Protein AF-A0A9W7A9P9-F1 (afdb_monomer)

Foldseek 3Di:
DDDPDPDPDDDDLVRCVVVVHQPQVVLLVVLVVCLVVLNLVVLLVSCVVCVVRYALSSQLSSLLSLLVSCVVVVCLVVDPSNVVSVVVVLVCCVVPACPSHDLSSLLSNLLSCLSNLPDHPSNQVSCLVCLVVNLVVPQLSSLVSNVSSCVSNVPPPRNNVVSCPPPVSVVRSVVRPDDDD

Organism: NCBI:txid2557542

Radius of gyration: 18.92 Å; Cα contacts (8 Å, |Δi|>4): 191; chains: 1; bounding box: 53×56×38 Å

Sequence (181 aa):
MTSCRNKYVILTSSELISEGFKDWVGQNQRIIEYEKSGDWPGLLRYALDTHPDFNDVNWATVFSKLGRMSRTARSIKSDESFVALRKVFEKRLEEEGMSWMGMQAIGNILHAHGVMRLKSPAVYLALDSDAPRIVLSGLPRHISNCIYALARLGHSGSTFAAAVETKDVAGFVAGEGQPQD

Structure (mmCIF, N/CA/C/O backbone):
data_AF-A0A9W7A9P9-F1
#
_entry.id   AF-A0A9W7A9P9-F1
#
loop_
_atom_site.group_PDB
_atom_site.id
_atom_site.type_symbol
_atom_site.label_atom_id
_atom_site.label_alt_id
_atom_site.label_comp_id
_atom_site.label_asym_id
_atom_site.label_entity_id
_atom_site.label_seq_id
_atom_site.pdbx_PDB_ins_code
_atom_site.Cartn_x
_atom_site.Cartn_y
_atom_site.Cartn_z
_atom_site.occupancy
_atom_site.B_iso_or_equiv
_atom_site.auth_seq_id
_atom_site.auth_comp_id
_atom_site.auth_asym_id
_atom_site.auth_atom_id
_atom_site.pdbx_PDB_model_num
ATOM 1 N N . MET A 1 1 ? 33.143 42.158 14.835 1.00 37.97 1 MET A N 1
ATOM 2 C CA . MET A 1 1 ? 31.847 41.881 14.178 1.00 37.97 1 MET A CA 1
ATOM 3 C C . MET A 1 1 ? 32.088 40.876 13.061 1.00 37.97 1 MET A C 1
ATOM 5 O O . MET A 1 1 ? 32.454 41.267 11.961 1.00 37.97 1 MET A O 1
ATOM 9 N N . THR A 1 2 ? 31.987 39.581 13.363 1.00 38.72 2 THR A N 1
ATOM 10 C CA . THR A 1 2 ? 32.232 38.500 12.396 1.00 38.72 2 THR A CA 1
ATOM 11 C C . THR A 1 2 ? 30.903 38.132 11.743 1.00 38.72 2 THR A C 1
ATOM 13 O O . THR A 1 2 ? 29.977 37.694 12.419 1.00 38.72 2 THR A O 1
ATOM 16 N N . SER A 1 3 ? 30.781 38.386 10.441 1.00 39.41 3 SER A N 1
ATOM 17 C CA . SER A 1 3 ? 29.586 38.080 9.651 1.00 39.41 3 SER A CA 1
ATOM 18 C C . SER A 1 3 ? 29.538 36.579 9.349 1.00 39.41 3 SER A C 1
ATOM 20 O O . SER A 1 3 ? 30.230 36.098 8.454 1.00 39.41 3 SER A O 1
ATOM 22 N N . CYS A 1 4 ? 28.718 35.830 10.091 1.00 40.44 4 CYS A N 1
ATOM 23 C CA . CYS A 1 4 ? 28.304 34.483 9.701 1.00 40.44 4 CYS A CA 1
ATOM 24 C C . CYS A 1 4 ? 27.339 34.587 8.512 1.00 40.44 4 CYS A C 1
ATOM 26 O O . CYS A 1 4 ? 26.138 34.783 8.689 1.00 40.44 4 CYS A O 1
ATOM 28 N N . ARG A 1 5 ? 27.852 34.465 7.283 1.00 43.66 5 ARG A N 1
ATOM 29 C CA . ARG A 1 5 ? 27.009 34.169 6.118 1.00 43.66 5 ARG A CA 1
ATOM 30 C C . ARG A 1 5 ? 26.729 32.672 6.102 1.00 43.66 5 ARG A C 1
ATOM 32 O O . ARG A 1 5 ? 27.569 31.894 5.659 1.00 43.66 5 ARG A O 1
ATOM 39 N N . ASN A 1 6 ? 25.545 32.291 6.571 1.00 43.34 6 ASN A N 1
ATOM 40 C CA . ASN A 1 6 ? 24.985 30.966 6.332 1.00 43.34 6 ASN A CA 1
ATOM 41 C C . ASN A 1 6 ? 24.768 30.817 4.816 1.00 43.34 6 ASN A C 1
ATOM 43 O O . ASN A 1 6 ? 23.853 31.416 4.251 1.00 43.34 6 ASN A O 1
ATOM 47 N N . LYS A 1 7 ? 25.658 30.092 4.133 1.00 44.53 7 LYS A N 1
ATOM 48 C CA . LYS A 1 7 ? 25.467 29.708 2.732 1.00 44.53 7 LYS A CA 1
ATOM 49 C C . LYS A 1 7 ? 24.672 28.407 2.729 1.00 44.53 7 LYS A C 1
ATOM 51 O O . LYS A 1 7 ? 25.252 27.340 2.881 1.00 44.53 7 LYS A O 1
ATOM 56 N N . TYR A 1 8 ? 23.356 28.496 2.570 1.00 42.25 8 TYR A N 1
ATOM 57 C CA . TYR A 1 8 ? 22.576 27.333 2.161 1.00 42.25 8 TYR A CA 1
ATOM 58 C C . TYR A 1 8 ? 22.938 27.036 0.704 1.00 42.25 8 TYR A C 1
ATOM 60 O O . TYR A 1 8 ? 22.568 27.787 -0.197 1.00 42.25 8 TYR A O 1
ATOM 68 N N . VAL A 1 9 ? 23.738 25.994 0.482 1.00 55.97 9 VAL A N 1
ATOM 69 C CA . VAL A 1 9 ? 23.974 25.446 -0.855 1.00 55.97 9 VAL A CA 1
ATOM 70 C C . VAL A 1 9 ? 22.771 24.564 -1.173 1.00 55.97 9 VAL A C 1
ATOM 72 O O . VAL A 1 9 ? 22.513 23.596 -0.463 1.00 55.97 9 VAL A O 1
ATOM 75 N N . ILE A 1 10 ? 21.996 24.933 -2.191 1.00 58.78 10 ILE A N 1
ATOM 76 C CA . ILE A 1 10 ? 20.927 24.076 -2.708 1.00 58.78 10 ILE A CA 1
ATOM 77 C C . ILE A 1 10 ? 21.607 23.037 -3.599 1.00 58.78 10 ILE A C 1
ATOM 79 O O . ILE A 1 10 ? 22.057 23.374 -4.692 1.00 58.78 10 ILE A O 1
ATOM 83 N N . LEU A 1 11 ? 21.722 21.808 -3.099 1.00 58.78 11 LEU A N 1
ATOM 84 C CA . LEU A 1 11 ? 22.235 20.673 -3.862 1.00 58.78 11 LEU A CA 1
ATOM 85 C C . LEU A 1 11 ? 21.196 20.226 -4.896 1.00 58.78 11 LEU A C 1
ATOM 87 O O . LEU A 1 11 ? 19.990 20.211 -4.632 1.00 58.78 11 LEU A O 1
ATOM 91 N N . THR A 1 12 ? 21.663 19.854 -6.082 1.00 69.06 12 THR A N 1
ATOM 92 C CA . THR A 1 12 ? 20.838 19.223 -7.117 1.00 69.06 12 THR A CA 1
ATOM 93 C C . THR A 1 12 ? 20.454 17.798 -6.713 1.00 69.06 12 THR A C 1
ATOM 95 O O . THR A 1 12 ? 21.132 17.161 -5.906 1.00 69.06 12 THR A O 1
ATOM 98 N N . SER A 1 13 ? 19.390 17.243 -7.306 1.00 63.00 13 SER A N 1
ATOM 99 C CA . SER A 1 13 ? 18.986 15.850 -7.052 1.00 63.00 13 SER A CA 1
ATOM 100 C C . SER A 1 13 ? 20.125 14.855 -7.308 1.00 63.00 13 SER A C 1
ATOM 102 O O . SER A 1 13 ? 20.281 13.906 -6.551 1.00 63.00 13 SER A O 1
ATOM 104 N N . SER A 1 14 ? 20.969 15.097 -8.317 1.00 65.25 14 SER A N 1
ATOM 105 C CA . SER A 1 14 ? 22.151 14.273 -8.601 1.00 65.25 14 SER A CA 1
ATOM 106 C C . SER A 1 14 ? 23.223 14.337 -7.511 1.00 65.25 14 SER A C 1
ATOM 108 O O . SER A 1 14 ? 23.851 13.321 -7.221 1.00 65.25 14 SER A O 1
ATOM 110 N N . GLU A 1 15 ? 23.424 15.501 -6.890 1.00 62.00 15 GLU A N 1
ATOM 111 C CA . GLU A 1 15 ? 24.409 15.680 -5.815 1.00 62.00 15 GLU A CA 1
ATOM 112 C C . GLU A 1 15 ? 23.914 15.048 -4.508 1.00 62.00 15 GLU A C 1
ATOM 114 O O . GLU A 1 15 ? 24.665 14.328 -3.856 1.00 62.00 15 GLU A O 1
ATOM 119 N N . LEU A 1 16 ? 22.623 15.187 -4.187 1.00 61.06 16 LEU A N 1
ATOM 120 C CA . LEU A 1 16 ? 22.012 14.529 -3.026 1.00 61.06 16 LEU A CA 1
ATOM 121 C C . LEU A 1 16 ? 22.112 12.998 -3.110 1.00 61.06 16 LEU A C 1
ATOM 123 O O . LEU A 1 16 ? 22.444 12.341 -2.125 1.00 61.06 16 LEU A O 1
ATOM 127 N N . ILE A 1 17 ? 21.891 12.425 -4.297 1.00 61.59 17 ILE A N 1
ATOM 128 C CA . ILE A 1 17 ? 22.033 10.978 -4.523 1.00 61.59 17 ILE A CA 1
ATOM 129 C C . ILE A 1 17 ? 23.476 10.517 -4.294 1.00 61.59 17 ILE A C 1
ATOM 131 O O . ILE A 1 17 ? 23.699 9.463 -3.700 1.00 61.59 17 ILE A O 1
ATOM 135 N N . SER A 1 18 ? 24.463 11.313 -4.717 1.00 61.62 18 SER A N 1
ATOM 136 C CA . SER A 1 18 ? 25.881 10.995 -4.508 1.00 61.62 18 SER A CA 1
ATOM 137 C C . SER A 1 18 ? 26.308 11.025 -3.033 1.00 61.62 18 SER A C 1
ATOM 139 O O . SER A 1 18 ? 27.263 10.347 -2.663 1.00 61.62 18 SER A O 1
ATOM 141 N N . GLU A 1 19 ? 25.556 11.727 -2.180 1.00 61.97 19 GLU A N 1
ATOM 142 C CA . GLU A 1 19 ? 25.746 11.772 -0.723 1.00 61.97 19 GLU A CA 1
ATOM 143 C C . GLU A 1 19 ? 24.951 10.685 0.032 1.00 61.97 19 GLU A C 1
ATOM 145 O O . GLU A 1 19 ? 24.888 10.689 1.261 1.00 61.97 19 GLU A O 1
ATOM 150 N N . GLY A 1 20 ? 24.351 9.725 -0.683 1.00 64.06 20 GLY A N 1
ATOM 151 C CA . GLY A 1 20 ? 23.589 8.621 -0.089 1.00 64.06 20 GLY A CA 1
ATOM 152 C C . GLY A 1 20 ? 22.127 8.957 0.219 1.00 64.06 20 GLY A C 1
ATOM 153 O O . GLY A 1 20 ? 21.446 8.178 0.891 1.00 64.06 20 GLY A O 1
ATOM 154 N N . PHE A 1 21 ? 21.617 10.092 -0.271 1.00 70.50 21 PHE A N 1
ATOM 155 C CA . PHE A 1 21 ? 20.201 10.426 -0.16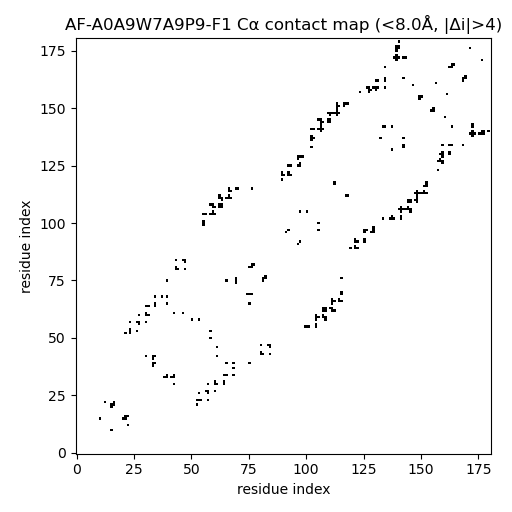6 1.00 70.50 21 PHE A CA 1
ATOM 156 C C . PHE A 1 21 ? 19.377 9.612 -1.172 1.00 70.50 21 PHE A C 1
ATOM 158 O O . PHE A 1 21 ? 19.698 9.538 -2.359 1.00 70.50 21 PHE A O 1
ATOM 165 N N . LYS A 1 22 ? 18.280 9.004 -0.710 1.00 82.06 22 LYS A N 1
ATOM 166 C CA . LYS A 1 22 ? 17.407 8.190 -1.566 1.00 82.06 22 LYS A CA 1
ATOM 167 C C . LYS A 1 22 ? 16.555 9.087 -2.470 1.00 82.06 22 LYS A C 1
ATOM 169 O O . LYS A 1 22 ? 15.842 9.966 -1.987 1.00 82.06 22 LYS A O 1
ATOM 174 N N . ASP A 1 23 ? 16.580 8.838 -3.780 1.00 88.69 23 ASP A N 1
ATOM 175 C CA . ASP A 1 23 ? 15.797 9.596 -4.769 1.00 88.69 23 ASP A CA 1
ATOM 176 C C . ASP A 1 23 ? 14.341 9.126 -4.862 1.00 88.69 23 ASP A C 1
ATOM 178 O O . ASP A 1 23 ? 13.886 8.600 -5.878 1.00 88.69 23 ASP A O 1
ATOM 182 N N . TRP A 1 24 ? 13.576 9.307 -3.789 1.00 91.31 24 TRP A N 1
ATOM 183 C CA . TRP A 1 24 ? 12.176 8.876 -3.762 1.00 91.31 24 TRP A CA 1
ATOM 184 C C . TRP A 1 24 ? 11.316 9.576 -4.815 1.00 91.31 24 TRP A C 1
ATOM 186 O O . TRP A 1 24 ? 10.385 8.972 -5.354 1.00 91.31 24 TRP A O 1
ATOM 196 N N . VAL A 1 25 ? 11.626 10.840 -5.123 1.00 90.12 25 VAL A N 1
ATOM 197 C CA . VAL A 1 25 ? 10.887 11.638 -6.110 1.00 90.12 25 VAL A CA 1
ATOM 198 C C . VAL A 1 25 ? 11.134 11.100 -7.515 1.00 90.12 25 VAL A C 1
ATOM 200 O O . VAL A 1 25 ? 10.168 10.812 -8.226 1.00 90.12 25 VAL A O 1
ATOM 203 N N . GLY A 1 26 ? 12.395 10.895 -7.904 1.00 92.88 26 GLY A N 1
ATOM 204 C CA . GLY A 1 26 ? 12.734 10.311 -9.198 1.00 92.88 26 GLY A CA 1
ATOM 205 C C . GLY A 1 26 ? 12.250 8.869 -9.331 1.00 92.88 26 GLY A C 1
ATOM 206 O O . GLY A 1 26 ? 11.723 8.496 -10.381 1.00 92.88 26 GLY A O 1
ATOM 207 N N . GLN A 1 27 ? 12.304 8.076 -8.256 1.00 95.06 27 GLN A N 1
ATOM 208 C CA . GLN A 1 27 ? 11.713 6.735 -8.234 1.00 95.06 27 GLN A CA 1
ATOM 209 C C . GLN A 1 27 ? 10.203 6.774 -8.507 1.00 95.06 27 GLN A C 1
ATOM 211 O O . GLN A 1 27 ? 9.694 6.028 -9.346 1.00 95.06 27 GLN A O 1
ATOM 216 N N . ASN A 1 28 ? 9.474 7.682 -7.852 1.00 95.56 28 ASN A N 1
ATOM 217 C CA . ASN A 1 28 ? 8.033 7.826 -8.050 1.00 95.56 28 ASN A CA 1
ATOM 218 C C . ASN A 1 28 ? 7.686 8.295 -9.471 1.00 95.56 28 ASN A C 1
ATOM 220 O O . ASN A 1 28 ? 6.721 7.814 -10.068 1.00 95.56 28 ASN A O 1
ATOM 224 N N . GLN A 1 29 ? 8.497 9.193 -10.031 1.00 95.56 29 GLN A N 1
ATOM 225 C CA . GLN A 1 29 ? 8.352 9.665 -11.404 1.00 95.56 29 GLN A CA 1
ATOM 226 C C . GLN A 1 29 ? 8.535 8.522 -12.417 1.00 95.56 29 GLN A C 1
ATOM 228 O O . GLN A 1 29 ? 7.691 8.348 -13.296 1.00 95.56 29 GLN A O 1
ATOM 233 N N . ARG A 1 30 ? 9.549 7.667 -12.230 1.00 96.94 30 ARG A N 1
ATOM 234 C CA . ARG A 1 30 ? 9.756 6.469 -13.065 1.00 96.94 30 ARG A CA 1
ATOM 235 C C . ARG A 1 30 ? 8.588 5.488 -12.982 1.00 96.94 30 ARG A C 1
ATOM 237 O O . ARG A 1 30 ? 8.133 4.982 -14.003 1.00 96.94 30 ARG A O 1
ATOM 244 N N . ILE A 1 31 ? 8.046 5.251 -11.785 1.00 97.62 31 ILE A N 1
ATOM 245 C CA . ILE A 1 31 ? 6.859 4.396 -11.606 1.00 97.62 31 ILE A CA 1
ATOM 246 C C . ILE A 1 31 ? 5.665 4.927 -12.423 1.00 97.62 31 ILE A C 1
ATOM 248 O O . ILE A 1 31 ? 4.923 4.153 -13.031 1.00 97.62 31 ILE A O 1
ATOM 252 N N . ILE A 1 32 ? 5.469 6.249 -12.451 1.00 96.44 32 ILE A N 1
ATOM 253 C CA . ILE A 1 32 ? 4.398 6.893 -13.225 1.00 96.44 32 ILE A CA 1
ATOM 254 C C . ILE A 1 32 ? 4.618 6.724 -14.735 1.00 96.44 32 ILE A C 1
ATOM 256 O O . ILE A 1 32 ? 3.649 6.545 -15.471 1.00 96.44 32 ILE A O 1
ATOM 260 N N . GLU A 1 33 ? 5.863 6.772 -15.203 1.00 97.75 33 GLU A N 1
ATOM 261 C CA . GLU A 1 33 ? 6.202 6.598 -16.619 1.00 97.75 33 GLU A CA 1
ATOM 262 C C . GLU A 1 33 ? 5.841 5.202 -17.137 1.00 97.75 33 GLU A C 1
ATOM 264 O O . GLU A 1 33 ? 5.247 5.105 -18.212 1.00 97.75 33 GLU A O 1
ATOM 269 N N . TYR A 1 34 ? 6.076 4.147 -16.349 1.00 97.69 34 TYR A N 1
ATOM 270 C CA . TYR A 1 34 ? 5.656 2.790 -16.717 1.00 97.69 34 TYR A CA 1
ATOM 271 C C . TYR A 1 34 ? 4.133 2.631 -16.824 1.00 97.69 34 TYR A C 1
ATOM 273 O O . TYR A 1 34 ? 3.638 1.938 -17.711 1.00 97.69 34 TYR A O 1
ATOM 281 N N . GLU A 1 35 ? 3.354 3.286 -15.954 1.00 94.31 35 GLU A N 1
ATOM 282 C CA . GLU A 1 35 ? 1.891 3.282 -16.101 1.00 94.31 35 GLU A CA 1
ATOM 283 C C . GLU A 1 35 ? 1.474 3.970 -17.405 1.00 94.31 35 GLU A C 1
ATOM 285 O O . GLU A 1 35 ? 0.636 3.435 -18.131 1.00 94.31 35 GLU A O 1
ATOM 290 N N . LYS A 1 36 ? 2.058 5.138 -17.713 1.00 95.19 36 LYS A N 1
ATOM 291 C CA . LYS A 1 36 ? 1.734 5.905 -18.926 1.00 95.19 36 LYS A CA 1
ATOM 292 C C . LYS A 1 36 ? 2.027 5.119 -20.203 1.00 95.19 36 LYS A C 1
ATOM 294 O O . LYS A 1 36 ? 1.267 5.235 -21.159 1.00 95.19 36 LYS A O 1
ATOM 299 N N . SER A 1 37 ? 3.107 4.338 -20.222 1.00 95.56 37 SER A N 1
ATOM 300 C CA . SER A 1 37 ? 3.463 3.488 -21.363 1.00 95.56 37 SER A CA 1
ATOM 301 C C . SER A 1 37 ? 2.704 2.158 -21.403 1.00 95.56 37 SER A C 1
ATOM 303 O O . SER A 1 37 ? 2.758 1.462 -22.414 1.00 95.56 37 SER A O 1
ATOM 305 N N . GLY A 1 38 ? 1.994 1.785 -20.333 1.00 94.81 38 GLY A N 1
ATOM 306 C CA . GLY A 1 38 ? 1.339 0.481 -20.229 1.00 94.81 38 GLY A CA 1
ATOM 307 C C . GLY A 1 38 ? 2.289 -0.676 -19.879 1.00 94.81 38 GLY A C 1
ATOM 308 O O . GLY A 1 38 ? 1.854 -1.829 -19.850 1.00 94.81 38 GLY A O 1
ATOM 309 N N . ASP A 1 39 ? 3.560 -0.391 -19.586 1.00 96.75 39 ASP A N 1
ATOM 310 C CA . ASP A 1 39 ? 4.620 -1.379 -19.356 1.00 96.75 39 ASP A CA 1
ATOM 311 C C . ASP A 1 39 ? 4.627 -1.888 -17.903 1.00 96.75 39 ASP A C 1
ATOM 313 O O . ASP A 1 39 ? 5.493 -1.567 -17.086 1.00 96.75 39 ASP A O 1
ATOM 317 N N . TRP A 1 40 ? 3.619 -2.696 -17.558 1.00 97.50 40 TRP A N 1
ATOM 318 C CA . TRP A 1 40 ? 3.554 -3.331 -16.240 1.00 97.50 40 TRP A CA 1
ATOM 319 C C . TRP A 1 40 ? 4.701 -4.327 -15.986 1.00 97.50 40 TRP A C 1
ATOM 321 O O . TRP A 1 40 ? 5.138 -4.381 -14.835 1.00 97.50 40 TRP A O 1
ATOM 331 N N . PRO A 1 41 ? 5.240 -5.085 -16.972 1.00 97.69 41 PRO A N 1
ATOM 332 C CA . PRO A 1 41 ? 6.400 -5.940 -16.719 1.00 97.69 41 PRO A CA 1
ATOM 333 C C . PRO A 1 41 ? 7.643 -5.118 -16.362 1.00 97.69 41 PRO A C 1
ATOM 335 O O . PRO A 1 41 ? 8.357 -5.458 -15.418 1.00 97.69 41 PRO A O 1
ATOM 338 N N . GLY A 1 42 ? 7.874 -4.004 -17.066 1.00 97.94 42 GLY A N 1
ATOM 339 C CA . GLY A 1 42 ? 8.943 -3.060 -16.752 1.00 97.94 42 GLY A CA 1
ATOM 340 C C . GLY A 1 42 ? 8.794 -2.454 -15.360 1.00 97.94 42 GLY A C 1
ATOM 341 O O . GLY A 1 42 ? 9.774 -2.416 -14.614 1.00 97.94 42 GLY A O 1
ATOM 342 N N . LEU A 1 43 ? 7.570 -2.082 -14.964 1.00 98.38 43 LEU A N 1
ATOM 343 C CA . LEU A 1 43 ? 7.282 -1.616 -13.606 1.00 98.38 43 LEU A CA 1
ATOM 344 C C . LEU A 1 43 ? 7.616 -2.671 -12.544 1.00 98.38 43 LEU A C 1
ATOM 346 O O . LEU A 1 43 ? 8.208 -2.331 -11.523 1.00 98.38 43 LEU A O 1
ATOM 350 N N . LEU A 1 44 ? 7.245 -3.937 -12.763 1.00 98.25 44 LEU A N 1
ATOM 351 C CA . LEU A 1 44 ? 7.529 -5.017 -11.813 1.00 98.25 44 LEU A CA 1
ATOM 352 C C . LEU A 1 44 ? 9.028 -5.255 -11.651 1.00 98.25 44 LEU A C 1
ATOM 354 O O . LEU A 1 44 ? 9.507 -5.317 -10.521 1.00 98.25 44 LEU A O 1
ATOM 358 N N . ARG A 1 45 ? 9.765 -5.338 -12.765 1.00 98.12 45 ARG A N 1
ATOM 359 C CA . ARG A 1 45 ? 11.226 -5.487 -12.743 1.00 98.12 45 ARG A CA 1
ATOM 360 C C . ARG A 1 45 ? 11.880 -4.315 -12.018 1.00 98.12 45 ARG A C 1
ATOM 362 O O . ARG A 1 45 ? 12.651 -4.526 -11.094 1.00 98.12 45 ARG A O 1
ATOM 369 N N . TYR A 1 46 ? 11.498 -3.088 -12.377 1.00 98.25 46 TYR A N 1
ATOM 370 C CA . TYR A 1 46 ? 11.998 -1.885 -11.719 1.00 98.25 46 TYR A CA 1
ATOM 371 C C . TYR A 1 46 ? 11.740 -1.913 -10.209 1.00 98.25 46 TYR A C 1
ATOM 373 O O . TYR A 1 46 ? 12.657 -1.701 -9.426 1.00 98.25 46 TYR A O 1
ATOM 381 N N . ALA A 1 47 ? 10.508 -2.222 -9.797 1.00 98.00 47 ALA A N 1
ATOM 382 C CA . ALA A 1 47 ? 10.153 -2.286 -8.388 1.00 98.00 47 ALA A CA 1
ATOM 383 C C . ALA A 1 47 ? 10.947 -3.361 -7.635 1.00 98.00 47 ALA A C 1
ATOM 385 O O . ALA A 1 47 ? 11.392 -3.092 -6.526 1.00 98.00 47 ALA A O 1
ATOM 386 N N . LEU A 1 48 ? 11.161 -4.545 -8.218 1.00 97.44 48 LEU A N 1
ATOM 387 C CA . LEU A 1 48 ? 11.980 -5.592 -7.600 1.00 97.44 48 LEU A CA 1
ATOM 388 C C . LEU A 1 48 ? 13.441 -5.170 -7.416 1.00 97.44 48 LEU A C 1
ATOM 390 O O . LEU A 1 48 ? 14.030 -5.459 -6.380 1.00 97.44 48 LEU A O 1
ATOM 394 N N . ASP A 1 49 ? 14.001 -4.450 -8.380 1.00 96.75 49 ASP A N 1
ATOM 395 C CA . ASP A 1 49 ? 15.394 -4.014 -8.309 1.00 96.75 49 ASP A CA 1
ATOM 396 C C . ASP A 1 49 ? 15.592 -2.862 -7.308 1.00 96.75 49 ASP A C 1
ATOM 398 O O . ASP A 1 49 ? 16.661 -2.732 -6.713 1.00 96.75 49 ASP A O 1
ATOM 402 N N . THR A 1 50 ? 14.574 -2.015 -7.101 1.00 95.88 50 THR A N 1
ATOM 403 C CA . THR A 1 50 ? 14.715 -0.772 -6.319 1.00 95.88 50 THR A CA 1
ATOM 404 C C . THR A 1 50 ? 13.947 -0.737 -4.999 1.00 95.88 50 THR A C 1
ATOM 406 O O . THR A 1 50 ? 14.100 0.223 -4.241 1.00 95.88 50 THR A O 1
ATOM 409 N N . HIS A 1 51 ? 13.132 -1.749 -4.677 1.00 95.31 51 HIS A N 1
ATOM 410 C CA . HIS A 1 51 ? 12.333 -1.745 -3.446 1.00 95.31 51 HIS A CA 1
ATOM 411 C C . HIS A 1 51 ? 13.119 -1.576 -2.134 1.00 95.31 51 HIS A C 1
ATOM 413 O O . HIS A 1 51 ? 12.518 -1.052 -1.192 1.00 95.31 51 HIS A O 1
ATOM 419 N N . PRO A 1 52 ? 14.404 -1.983 -1.997 1.00 94.94 52 PRO A N 1
ATOM 420 C CA . PRO A 1 52 ? 15.147 -1.741 -0.756 1.00 94.94 52 PRO A CA 1
ATOM 421 C C . PRO A 1 52 ? 15.251 -0.250 -0.397 1.00 94.94 52 PRO A C 1
ATOM 423 O O . PRO A 1 52 ? 15.425 0.108 0.769 1.00 94.94 52 PRO A O 1
ATOM 426 N N . ASP A 1 53 ? 15.088 0.630 -1.389 1.00 94.06 53 ASP A N 1
ATOM 427 C CA . ASP A 1 53 ? 15.151 2.078 -1.222 1.00 94.06 53 ASP A CA 1
ATOM 428 C C . ASP A 1 53 ? 13.797 2.785 -1.221 1.00 94.06 53 ASP A C 1
ATOM 430 O O . ASP A 1 53 ? 13.745 3.994 -0.988 1.00 94.06 53 ASP A O 1
ATOM 434 N N . PHE A 1 54 ? 12.704 2.046 -1.405 1.00 95.50 54 PHE A N 1
ATOM 435 C CA . PHE A 1 54 ? 11.361 2.613 -1.417 1.00 95.50 54 PHE A CA 1
ATOM 436 C C . PHE A 1 54 ? 10.924 3.120 -0.045 1.00 95.50 54 PHE A C 1
ATOM 438 O O . PHE A 1 54 ? 10.984 2.407 0.964 1.00 95.50 54 PHE A O 1
ATOM 445 N N . ASN A 1 55 ? 10.374 4.334 -0.038 1.00 95.50 55 ASN A N 1
ATOM 446 C CA . ASN A 1 55 ? 9.515 4.791 1.046 1.00 95.50 55 ASN A CA 1
ATOM 447 C C . ASN A 1 55 ? 8.065 4.305 0.850 1.00 95.50 55 ASN A C 1
ATOM 449 O O . ASN A 1 55 ? 7.727 3.602 -0.108 1.00 95.50 55 ASN A O 1
ATOM 453 N N . ASP A 1 56 ? 7.192 4.678 1.779 1.00 97.19 56 ASP A N 1
ATOM 454 C CA . ASP A 1 56 ? 5.766 4.349 1.753 1.00 97.19 56 ASP A CA 1
ATOM 455 C C . ASP A 1 56 ? 5.045 4.889 0.511 1.00 97.19 56 ASP A C 1
ATOM 457 O O . ASP A 1 56 ? 4.207 4.189 -0.062 1.00 97.19 56 ASP A O 1
ATOM 461 N N . VAL A 1 57 ? 5.409 6.085 0.043 1.00 96.69 57 VAL A N 1
ATOM 462 C CA . VAL A 1 57 ? 4.870 6.676 -1.187 1.00 96.69 57 VAL A CA 1
ATOM 463 C C . VAL A 1 57 ? 5.235 5.829 -2.404 1.00 96.69 57 VAL A C 1
ATOM 465 O O . VAL A 1 57 ? 4.353 5.530 -3.206 1.00 96.69 57 VAL A O 1
ATOM 468 N N . ASN A 1 58 ? 6.489 5.391 -2.543 1.00 98.06 58 ASN A N 1
ATOM 469 C CA . ASN A 1 58 ? 6.902 4.544 -3.663 1.00 98.06 58 ASN A CA 1
ATOM 470 C C . ASN A 1 58 ? 6.127 3.219 -3.665 1.00 98.06 58 ASN A C 1
ATOM 472 O O . ASN A 1 58 ? 5.545 2.855 -4.690 1.00 98.06 58 ASN A O 1
ATOM 476 N N . TRP A 1 59 ? 6.037 2.547 -2.512 1.00 98.31 59 TRP A N 1
ATOM 477 C CA . TRP A 1 59 ? 5.245 1.323 -2.357 1.00 98.31 59 TRP A CA 1
ATOM 478 C C . TRP A 1 59 ? 3.776 1.534 -2.740 1.00 98.31 59 TRP A C 1
ATOM 480 O O . TRP A 1 59 ? 3.230 0.802 -3.571 1.00 98.31 59 TRP A O 1
ATOM 490 N N . ALA A 1 60 ? 3.141 2.567 -2.187 1.00 98.25 60 ALA A N 1
ATOM 491 C CA . ALA A 1 60 ? 1.750 2.891 -2.469 1.00 98.25 60 ALA A CA 1
ATOM 492 C C . ALA A 1 60 ? 1.503 3.208 -3.943 1.00 98.25 60 ALA A C 1
ATOM 494 O O . ALA A 1 60 ? 0.486 2.780 -4.503 1.00 98.25 60 ALA A O 1
ATOM 495 N N . THR A 1 61 ? 2.429 3.918 -4.587 1.00 98.25 61 THR A N 1
ATOM 496 C CA . THR A 1 61 ? 2.342 4.208 -6.013 1.00 98.25 61 THR A CA 1
ATOM 497 C C . THR A 1 61 ? 2.443 2.918 -6.817 1.00 98.25 61 THR A C 1
ATOM 499 O O . THR A 1 61 ? 1.536 2.666 -7.602 1.00 98.25 61 THR A O 1
ATOM 502 N N . VAL A 1 62 ? 3.441 2.054 -6.597 1.00 98.44 62 VAL A N 1
ATOM 503 C CA . VAL A 1 62 ? 3.568 0.785 -7.345 1.00 98.44 62 VAL A CA 1
ATOM 504 C C . VAL A 1 62 ? 2.282 -0.039 -7.278 1.00 98.44 62 VAL A C 1
ATOM 506 O O . VAL A 1 62 ? 1.712 -0.372 -8.321 1.00 98.44 62 VAL A O 1
ATOM 509 N N . PHE A 1 63 ? 1.765 -0.301 -6.074 1.00 98.19 63 PHE A N 1
ATOM 510 C CA . PHE A 1 63 ? 0.527 -1.067 -5.903 1.00 98.19 63 PHE A CA 1
ATOM 511 C C . PHE A 1 63 ? -0.675 -0.391 -6.568 1.00 98.19 63 PHE A C 1
ATOM 513 O O . PHE A 1 63 ? -1.463 -1.057 -7.239 1.00 98.19 63 PHE A O 1
ATOM 520 N N . SER A 1 64 ? -0.810 0.932 -6.446 1.00 96.88 64 SER A N 1
ATOM 521 C CA . SER A 1 64 ? -1.912 1.670 -7.077 1.00 96.88 64 SER A CA 1
ATOM 522 C C . SER A 1 64 ? -1.875 1.574 -8.602 1.00 96.88 64 SER A C 1
ATOM 524 O O . SER A 1 64 ? -2.913 1.376 -9.238 1.00 96.88 64 SER A O 1
ATOM 526 N N . LYS A 1 65 ? -0.684 1.708 -9.196 1.00 97.25 65 LYS A N 1
ATOM 527 C CA . LYS A 1 65 ? -0.469 1.677 -10.649 1.00 97.25 65 LYS A CA 1
ATOM 528 C C . LYS A 1 65 ? -0.746 0.276 -11.188 1.00 97.25 65 LYS A C 1
ATOM 530 O O . LYS A 1 65 ? -1.600 0.119 -12.058 1.00 97.25 65 LYS A O 1
ATOM 535 N N . LEU A 1 66 ? -0.147 -0.750 -10.580 1.00 97.31 66 LEU A N 1
ATOM 536 C CA . LEU A 1 66 ? -0.417 -2.151 -10.917 1.00 97.31 66 LEU A CA 1
ATOM 537 C C . LEU A 1 66 ? -1.894 -2.509 -10.724 1.00 97.31 66 LEU A C 1
ATOM 539 O O . LEU A 1 66 ? -2.477 -3.192 -11.563 1.00 97.31 66 LEU A O 1
ATOM 543 N N . GLY A 1 67 ? -2.536 -1.995 -9.673 1.00 95.31 67 GLY A N 1
ATOM 544 C CA . GLY A 1 67 ? -3.964 -2.174 -9.434 1.00 95.31 67 GLY A CA 1
ATOM 545 C C . GLY A 1 67 ? -4.828 -1.632 -10.565 1.00 95.31 67 GLY A C 1
ATOM 546 O O . GLY A 1 67 ? -5.731 -2.331 -11.032 1.00 95.31 67 GLY A O 1
ATOM 547 N N . ARG A 1 68 ? -4.522 -0.433 -11.072 1.00 93.69 68 ARG A N 1
ATOM 548 C CA . ARG A 1 68 ? -5.214 0.131 -12.239 1.00 93.69 68 ARG A CA 1
ATOM 549 C C . ARG A 1 68 ? -4.951 -0.673 -13.509 1.00 93.69 68 ARG A C 1
ATOM 551 O O . ARG A 1 68 ? -5.908 -1.021 -14.196 1.00 93.69 68 ARG A O 1
ATOM 558 N N . MET A 1 69 ? -3.696 -1.024 -13.777 1.00 94.94 69 MET A N 1
ATOM 559 C CA . MET A 1 69 ? -3.310 -1.799 -14.963 1.00 94.94 69 MET A CA 1
ATOM 560 C C . MET A 1 69 ? -3.889 -3.220 -14.946 1.00 94.94 69 MET A C 1
ATOM 562 O O . MET A 1 69 ? -4.241 -3.759 -15.990 1.00 94.94 69 MET A O 1
ATOM 566 N N . SER A 1 70 ? -4.093 -3.816 -13.768 1.00 92.31 70 SER A N 1
ATOM 567 C CA . SER A 1 70 ? -4.662 -5.167 -13.633 1.00 92.31 70 SER A CA 1
ATOM 568 C C . SER A 1 70 ? -6.103 -5.296 -14.135 1.00 92.31 70 SER A C 1
ATOM 570 O O . SER A 1 70 ? -6.579 -6.410 -14.375 1.00 92.31 70 SER A O 1
ATOM 572 N N . ARG A 1 71 ? -6.805 -4.167 -14.312 1.00 86.56 71 ARG A N 1
ATOM 573 C CA . ARG A 1 71 ? -8.156 -4.131 -14.888 1.00 86.56 71 ARG A CA 1
ATOM 574 C C . ARG A 1 71 ? -8.154 -4.546 -16.357 1.00 86.56 71 ARG A C 1
ATOM 576 O O . ARG A 1 71 ? -9.125 -5.146 -16.807 1.00 86.56 71 ARG A O 1
ATOM 583 N N . THR A 1 72 ? -7.069 -4.263 -17.076 1.00 87.12 72 THR A N 1
ATOM 584 C CA . THR A 1 72 ? -6.878 -4.642 -18.482 1.00 87.12 72 THR A CA 1
ATOM 585 C C . THR A 1 72 ? -5.911 -5.820 -18.626 1.00 87.12 72 THR A C 1
ATOM 587 O O . THR A 1 72 ? -6.151 -6.707 -19.441 1.00 87.12 72 THR A O 1
ATOM 590 N N . ALA A 1 73 ? -4.880 -5.906 -17.782 1.00 86.62 73 ALA A N 1
ATOM 591 C CA . ALA A 1 73 ? -3.884 -6.976 -17.775 1.00 86.62 73 ALA A CA 1
ATOM 592 C C . ALA A 1 73 ? -4.081 -7.931 -16.584 1.00 86.62 73 ALA A C 1
ATOM 594 O O . ALA A 1 73 ? -3.417 -7.837 -15.550 1.00 86.62 73 ALA A O 1
ATOM 595 N N . ARG A 1 74 ? -5.002 -8.894 -16.725 1.00 84.75 74 ARG A N 1
ATOM 596 C CA . ARG A 1 74 ? -5.328 -9.851 -15.646 1.00 84.75 74 ARG A CA 1
ATOM 597 C C . ARG A 1 74 ? -4.144 -10.730 -15.214 1.00 84.75 74 ARG A C 1
ATOM 599 O O . ARG A 1 74 ? -4.145 -11.181 -14.068 1.00 84.75 74 ARG A O 1
ATOM 606 N N . SER A 1 75 ? -3.156 -10.934 -16.088 1.00 91.88 75 SER A N 1
ATOM 607 C CA . SER A 1 75 ? -1.952 -11.742 -15.841 1.00 91.88 75 SER A CA 1
ATOM 608 C C . SER A 1 75 ? -1.040 -11.183 -14.750 1.00 91.88 75 SER A C 1
ATOM 610 O O . SER A 1 75 ? -0.334 -11.968 -14.129 1.00 91.88 75 SER A O 1
ATOM 612 N N . ILE A 1 76 ? -1.101 -9.875 -14.450 1.00 94.69 76 ILE A N 1
ATOM 613 C CA . ILE A 1 76 ? -0.268 -9.234 -13.412 1.00 94.69 76 ILE A CA 1
ATOM 614 C C . ILE A 1 76 ? -0.342 -10.000 -12.088 1.00 94.69 76 ILE A C 1
ATOM 616 O O . ILE A 1 76 ? 0.653 -10.174 -11.404 1.00 94.69 76 ILE A O 1
ATOM 620 N N . LYS A 1 77 ? -1.530 -10.487 -11.718 1.00 92.69 77 LYS A N 1
ATOM 621 C CA . LYS A 1 77 ? -1.757 -11.112 -10.408 1.00 92.69 77 LYS A CA 1
ATOM 622 C C . LYS A 1 77 ? -1.093 -12.476 -10.247 1.00 92.69 77 LYS A C 1
ATOM 624 O O . LYS A 1 77 ? -0.831 -12.875 -9.118 1.00 92.69 77 LYS A O 1
ATOM 629 N N . SER A 1 78 ? -0.888 -13.186 -11.351 1.00 93.12 78 SER A N 1
ATOM 630 C CA . SER A 1 78 ? -0.226 -14.492 -11.389 1.00 93.12 78 SER A CA 1
ATOM 631 C C . SER A 1 78 ? 1.235 -14.396 -11.818 1.00 93.12 78 SER A C 1
ATOM 633 O O . SER A 1 78 ? 1.906 -15.419 -11.868 1.00 93.12 78 SER A O 1
ATOM 635 N N . ASP A 1 79 ? 1.711 -13.199 -12.163 1.00 96.81 79 ASP A N 1
ATOM 636 C CA . ASP A 1 79 ? 3.091 -12.977 -12.567 1.00 96.81 79 ASP A CA 1
ATOM 637 C C . ASP A 1 79 ? 4.041 -13.232 -11.389 1.00 96.81 79 ASP A C 1
ATOM 639 O O . ASP A 1 79 ? 3.814 -12.758 -10.272 1.00 96.81 79 ASP A O 1
ATOM 643 N N . GLU A 1 80 ? 5.108 -13.988 -11.636 1.00 97.44 80 GLU A N 1
ATOM 644 C CA . GLU A 1 80 ? 6.063 -14.381 -10.598 1.00 97.44 80 GLU A CA 1
ATOM 645 C C . GLU A 1 80 ? 6.751 -13.169 -9.963 1.00 97.44 80 GLU A C 1
ATOM 647 O O . GLU A 1 80 ? 6.970 -13.157 -8.749 1.00 97.44 80 GLU A O 1
ATOM 652 N N . SER A 1 81 ? 7.020 -12.119 -10.747 1.00 97.69 81 SER A N 1
ATOM 653 C CA . SER A 1 81 ? 7.646 -10.891 -10.252 1.00 97.69 81 SER A CA 1
ATOM 654 C C . SER A 1 81 ? 6.689 -10.114 -9.356 1.00 97.69 81 SER A C 1
ATOM 656 O O . SER A 1 81 ? 7.091 -9.594 -8.314 1.00 97.69 81 SER A O 1
ATOM 658 N N . PHE A 1 82 ? 5.399 -10.087 -9.703 1.00 97.88 82 PHE A N 1
ATOM 659 C CA . PHE A 1 82 ? 4.383 -9.512 -8.824 1.00 97.88 82 PHE A CA 1
ATOM 660 C C . PHE A 1 82 ? 4.252 -10.304 -7.522 1.00 97.88 82 PHE A C 1
ATOM 662 O O . PHE A 1 82 ? 4.236 -9.709 -6.445 1.00 97.88 82 PHE A O 1
ATOM 669 N N . VAL A 1 83 ? 4.205 -11.637 -7.596 1.00 97.50 83 VAL A N 1
ATOM 670 C CA . VAL A 1 83 ? 4.145 -12.502 -6.408 1.00 97.50 83 VAL A CA 1
ATOM 671 C C . VAL A 1 83 ? 5.366 -12.287 -5.509 1.00 97.50 83 VAL A C 1
ATOM 673 O O . VAL A 1 83 ? 5.205 -12.164 -4.294 1.00 97.50 83 VAL A O 1
ATOM 676 N N . ALA A 1 84 ? 6.568 -12.204 -6.082 1.00 98.12 84 ALA A N 1
ATOM 677 C CA . ALA A 1 84 ? 7.802 -11.947 -5.344 1.00 98.12 84 ALA A CA 1
ATOM 678 C C . ALA A 1 84 ? 7.789 -10.570 -4.664 1.00 98.12 84 ALA A C 1
ATOM 680 O O . ALA A 1 84 ? 8.010 -10.484 -3.455 1.00 98.12 84 ALA A O 1
ATOM 681 N N . LEU A 1 85 ? 7.444 -9.511 -5.403 1.00 98.31 85 LEU A N 1
ATOM 682 C CA . LEU A 1 85 ? 7.359 -8.149 -4.872 1.00 98.31 85 LEU A CA 1
ATOM 683 C C . LEU A 1 85 ? 6.362 -8.064 -3.711 1.00 98.31 85 LEU A C 1
ATOM 685 O O . LEU A 1 85 ? 6.610 -7.416 -2.694 1.00 98.31 85 LEU A O 1
ATOM 689 N N . ARG A 1 86 ? 5.232 -8.760 -3.845 1.00 97.94 86 ARG A N 1
ATOM 690 C CA . ARG A 1 86 ? 4.197 -8.801 -2.818 1.00 97.94 86 ARG A CA 1
ATOM 691 C C . ARG A 1 86 ? 4.684 -9.510 -1.554 1.00 97.94 86 ARG A C 1
ATOM 693 O O . ARG A 1 86 ? 4.446 -8.994 -0.472 1.00 97.94 86 ARG A O 1
ATOM 700 N N . LYS A 1 87 ? 5.422 -10.619 -1.677 1.00 98.19 87 LYS A N 1
ATOM 701 C CA . LYS A 1 87 ? 6.028 -11.314 -0.526 1.00 98.19 87 LYS A CA 1
ATOM 702 C C . LYS A 1 87 ? 7.024 -10.436 0.228 1.00 98.19 87 LYS A C 1
ATOM 704 O O . LYS A 1 87 ? 7.050 -10.471 1.451 1.00 98.19 87 LYS A O 1
ATOM 709 N N . VAL A 1 88 ? 7.821 -9.641 -0.486 1.00 98.19 88 VAL A N 1
ATOM 710 C CA . VAL A 1 88 ? 8.738 -8.669 0.133 1.00 98.19 88 VAL A CA 1
ATOM 711 C C . VAL A 1 88 ? 7.961 -7.645 0.961 1.00 98.19 88 VAL A C 1
ATOM 713 O O . VAL A 1 88 ? 8.310 -7.390 2.111 1.00 98.19 88 VAL A O 1
ATOM 716 N N . PHE A 1 89 ? 6.892 -7.085 0.394 1.00 98.31 89 PHE A N 1
ATOM 717 C CA . PHE A 1 89 ? 6.040 -6.131 1.100 1.00 98.31 89 PHE A CA 1
ATOM 718 C C . PHE A 1 89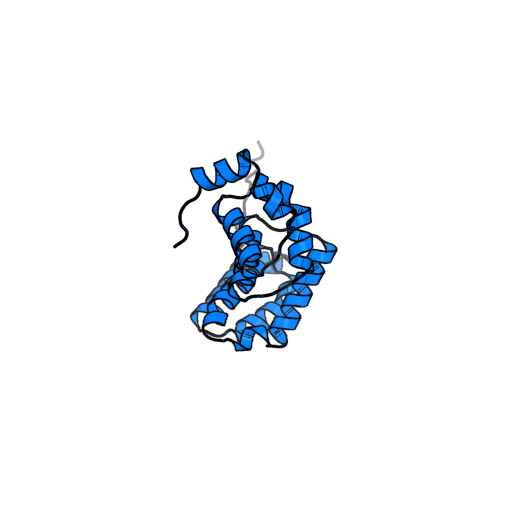 ? 5.344 -6.761 2.319 1.00 98.31 89 PHE A C 1
ATOM 720 O O . PHE A 1 89 ? 5.365 -6.184 3.401 1.00 98.31 89 PHE A O 1
ATOM 727 N N . GLU A 1 90 ? 4.767 -7.955 2.156 1.00 98.44 90 GLU A N 1
ATOM 728 C CA . GLU A 1 90 ? 4.091 -8.702 3.226 1.00 98.44 90 GLU A CA 1
ATOM 729 C C . GLU A 1 90 ? 5.045 -8.998 4.386 1.00 98.44 90 GLU A C 1
ATOM 731 O O . GLU A 1 90 ? 4.708 -8.713 5.531 1.00 98.44 90 GLU A O 1
ATOM 736 N N . LYS A 1 91 ? 6.268 -9.451 4.089 1.00 98.38 91 LYS A N 1
ATOM 737 C CA . LYS A 1 91 ? 7.301 -9.684 5.101 1.00 98.38 91 LYS A CA 1
ATOM 738 C C . LYS A 1 91 ? 7.630 -8.413 5.891 1.00 98.38 91 LYS A C 1
ATOM 740 O O . LYS A 1 91 ? 7.724 -8.457 7.112 1.00 98.38 91 LYS A O 1
ATOM 745 N N . ARG A 1 92 ? 7.753 -7.266 5.217 1.00 97.81 92 ARG A N 1
ATO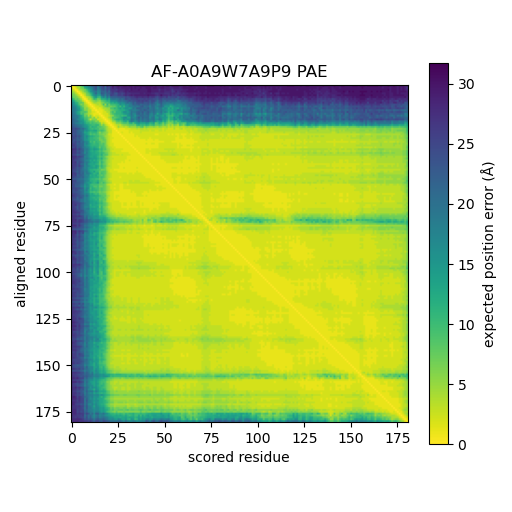M 746 C CA . ARG A 1 92 ? 7.999 -5.991 5.905 1.00 97.81 92 ARG A CA 1
ATOM 747 C C . ARG A 1 92 ? 6.849 -5.611 6.839 1.00 97.81 92 ARG A C 1
ATOM 749 O O . ARG A 1 92 ? 7.095 -5.098 7.923 1.00 97.81 92 ARG A O 1
ATOM 756 N N . LEU A 1 93 ? 5.600 -5.862 6.444 1.00 98.19 93 LEU A N 1
ATOM 757 C CA . LEU A 1 93 ? 4.452 -5.631 7.325 1.00 98.19 93 LEU A CA 1
ATOM 758 C C . LEU A 1 93 ? 4.457 -6.559 8.542 1.00 98.19 93 LEU A C 1
ATOM 760 O O . LEU A 1 93 ? 4.073 -6.128 9.624 1.00 98.19 93 LEU A O 1
ATOM 764 N N . GLU A 1 94 ? 4.886 -7.809 8.378 1.00 97.94 94 GLU A N 1
ATOM 765 C CA . GLU A 1 94 ? 5.031 -8.758 9.488 1.00 97.94 94 GLU A CA 1
ATOM 766 C C . GLU A 1 94 ? 6.124 -8.319 10.477 1.00 97.94 94 GLU A C 1
ATOM 768 O O . GLU A 1 94 ? 5.956 -8.486 11.683 1.00 97.94 94 GLU A O 1
ATOM 773 N N . GLU A 1 95 ? 7.218 -7.734 9.983 1.00 96.56 95 GLU A N 1
ATOM 774 C CA . GLU A 1 95 ? 8.365 -7.307 10.798 1.00 96.56 95 GLU A CA 1
ATOM 775 C C . GLU A 1 95 ? 8.179 -5.915 11.436 1.00 96.56 95 GLU A C 1
ATOM 777 O O . GLU A 1 95 ? 8.562 -5.708 12.587 1.00 96.56 95 GLU A O 1
ATOM 782 N N . GLU A 1 96 ? 7.592 -4.957 10.712 1.00 95.88 96 GLU A N 1
ATOM 783 C CA . GLU A 1 96 ? 7.543 -3.533 11.098 1.00 95.88 96 GLU A CA 1
ATOM 784 C C . GLU A 1 96 ? 6.115 -2.999 11.346 1.00 95.88 96 GLU A C 1
ATOM 786 O O . GLU A 1 96 ? 5.933 -1.873 11.826 1.00 95.88 96 GLU A O 1
ATOM 791 N N . GLY A 1 97 ? 5.076 -3.763 10.996 1.00 96.62 97 GLY A N 1
ATOM 792 C CA . GLY A 1 97 ? 3.693 -3.281 10.969 1.00 96.62 97 GLY A CA 1
ATOM 793 C C . GLY A 1 97 ? 3.448 -2.223 9.883 1.00 96.62 97 GLY A C 1
ATOM 794 O O . GLY A 1 97 ? 4.161 -2.151 8.884 1.00 96.62 97 GLY A O 1
ATOM 795 N N . MET A 1 98 ? 2.418 -1.386 10.069 1.00 96.25 98 MET A N 1
ATOM 796 C CA . MET A 1 98 ? 2.064 -0.275 9.158 1.00 96.25 98 MET A CA 1
ATOM 797 C C . MET A 1 98 ? 2.507 1.109 9.663 1.00 96.25 98 MET A C 1
ATOM 799 O O . MET A 1 98 ? 2.288 2.114 8.986 1.00 96.25 98 MET A O 1
ATOM 803 N N . SER A 1 99 ? 3.155 1.187 10.830 1.00 94.88 99 SER A N 1
ATOM 804 C CA . SER A 1 99 ? 3.494 2.463 11.482 1.00 94.88 99 SER A CA 1
ATOM 805 C C . SER A 1 99 ? 4.463 3.337 10.671 1.00 94.88 99 SER A C 1
ATOM 807 O O . SER A 1 99 ? 4.387 4.563 10.738 1.00 94.88 99 SER A O 1
ATOM 809 N N . TRP A 1 100 ? 5.317 2.717 9.849 1.00 95.69 100 TRP A N 1
ATOM 810 C CA . TRP A 1 100 ? 6.244 3.392 8.933 1.00 95.69 100 TRP A CA 1
ATOM 811 C C . TRP A 1 100 ? 5.551 4.038 7.722 1.00 95.69 100 TRP A C 1
ATOM 813 O O . TRP A 1 100 ? 6.196 4.751 6.955 1.00 95.69 100 TRP A O 1
ATOM 823 N N . MET A 1 101 ? 4.250 3.796 7.537 1.00 97.19 101 MET A N 1
ATOM 824 C CA . MET A 1 101 ? 3.463 4.324 6.430 1.00 97.19 101 MET A CA 1
ATOM 825 C C . MET A 1 101 ? 2.566 5.489 6.854 1.00 97.19 101 MET A C 1
ATOM 827 O O . MET A 1 101 ? 1.867 5.453 7.879 1.00 97.19 101 MET A O 1
ATOM 831 N N . GLY A 1 102 ? 2.496 6.500 5.990 1.00 96.81 102 GLY A N 1
ATOM 832 C CA . GLY A 1 102 ? 1.490 7.548 6.054 1.00 96.81 102 GLY A CA 1
ATOM 833 C C . GLY A 1 102 ? 0.089 7.046 5.681 1.00 96.81 102 GLY A C 1
ATOM 834 O O . GLY A 1 102 ? -0.087 6.087 4.927 1.00 96.81 102 GLY A O 1
ATOM 835 N N . MET A 1 103 ? -0.942 7.747 6.164 1.00 97.12 103 MET A N 1
ATOM 836 C CA . MET A 1 103 ? -2.352 7.358 5.979 1.00 97.12 103 MET A CA 1
ATOM 837 C C . MET A 1 103 ? -2.776 7.250 4.513 1.00 97.12 103 MET A C 1
ATOM 839 O O . MET A 1 103 ? -3.540 6.358 4.144 1.00 97.12 103 MET A O 1
ATOM 843 N N . GLN A 1 104 ? -2.257 8.138 3.663 1.00 95.81 104 GLN A N 1
ATOM 844 C CA . GLN A 1 104 ? -2.522 8.087 2.228 1.00 95.81 104 GLN A CA 1
ATOM 845 C C . GLN A 1 104 ? -1.925 6.825 1.594 1.00 95.81 104 GLN A C 1
ATOM 847 O O . GLN A 1 104 ? -2.577 6.186 0.769 1.00 95.81 104 GLN A O 1
ATOM 852 N N . ALA A 1 105 ? -0.705 6.450 1.990 1.00 97.88 105 ALA A N 1
ATOM 853 C CA . ALA A 1 105 ? -0.034 5.265 1.476 1.00 97.88 105 ALA A CA 1
ATOM 854 C C . ALA A 1 105 ? -0.794 3.989 1.868 1.00 97.88 105 ALA A C 1
ATOM 856 O O . ALA A 1 105 ? -1.062 3.152 1.006 1.00 97.88 105 ALA A O 1
ATOM 857 N N . ILE A 1 106 ? -1.244 3.894 3.124 1.00 98.25 106 ILE A N 1
ATOM 858 C CA . ILE A 1 106 ? -2.094 2.794 3.609 1.00 98.25 106 ILE A CA 1
ATOM 859 C C . ILE A 1 106 ? -3.378 2.704 2.784 1.00 98.25 106 ILE A C 1
ATOM 861 O O . ILE A 1 106 ? -3.645 1.669 2.173 1.00 98.25 106 ILE A O 1
ATOM 865 N N . GLY A 1 107 ? -4.141 3.798 2.687 1.00 97.44 107 GLY A N 1
ATOM 866 C CA . GLY A 1 107 ? -5.392 3.812 1.927 1.00 97.44 107 GLY A CA 1
ATOM 867 C C . GLY A 1 107 ? -5.197 3.400 0.463 1.00 97.44 107 GLY A C 1
ATOM 868 O O . GLY A 1 107 ? -5.994 2.638 -0.081 1.00 97.44 107 GLY A O 1
ATOM 869 N N . ASN A 1 108 ? -4.113 3.846 -0.173 1.00 97.81 108 ASN A N 1
ATOM 870 C CA . ASN A 1 108 ? -3.782 3.493 -1.553 1.00 97.81 108 ASN A CA 1
ATOM 871 C C . ASN A 1 108 ? -3.444 2.003 -1.724 1.00 97.81 108 ASN A C 1
ATOM 873 O O . ASN A 1 108 ? -3.956 1.361 -2.646 1.00 97.81 108 ASN A O 1
ATOM 877 N N . ILE A 1 109 ? -2.621 1.433 -0.837 1.00 98.00 109 ILE A N 1
ATOM 878 C CA . ILE A 1 109 ? -2.269 0.007 -0.889 1.00 98.00 109 ILE A CA 1
ATOM 879 C C . ILE A 1 109 ? -3.494 -0.867 -0.626 1.00 98.00 109 ILE A C 1
ATOM 881 O O . ILE A 1 109 ? -3.713 -1.838 -1.357 1.00 98.00 109 ILE A O 1
ATOM 885 N N . LEU A 1 110 ? -4.312 -0.535 0.374 1.00 97.81 110 LEU A N 1
ATOM 886 C CA . LEU A 1 110 ? -5.519 -1.301 0.686 1.00 97.81 110 LEU A CA 1
ATOM 887 C C . LEU A 1 110 ? -6.520 -1.226 -0.468 1.00 97.81 110 LEU A C 1
ATOM 889 O O . LEU A 1 110 ? -7.017 -2.259 -0.922 1.00 97.81 110 LEU A O 1
ATOM 893 N N . HIS A 1 111 ? -6.741 -0.037 -1.031 1.00 96.94 111 HIS A N 1
ATOM 894 C CA . HIS A 1 111 ? -7.571 0.112 -2.222 1.00 96.94 111 HIS A CA 1
ATOM 895 C C . HIS A 1 111 ? -7.064 -0.762 -3.384 1.00 96.94 111 HIS A C 1
ATOM 897 O O . HIS A 1 111 ? -7.855 -1.478 -4.006 1.00 96.94 111 HIS A O 1
ATOM 903 N N . ALA A 1 112 ? -5.750 -0.788 -3.641 1.00 96.88 112 ALA A N 1
ATOM 904 C CA . ALA A 1 112 ? -5.162 -1.666 -4.651 1.00 96.88 112 ALA A CA 1
ATOM 905 C C . ALA A 1 112 ? -5.434 -3.154 -4.360 1.00 96.88 112 ALA A C 1
ATOM 907 O O . ALA A 1 112 ? -5.853 -3.880 -5.265 1.00 96.88 112 ALA A O 1
ATOM 908 N N . HIS A 1 113 ? -5.302 -3.599 -3.105 1.00 97.00 113 HIS A N 1
ATOM 909 C CA . HIS A 1 113 ? -5.656 -4.964 -2.700 1.00 97.00 113 HIS A CA 1
ATOM 910 C C . HIS A 1 113 ? -7.128 -5.286 -2.997 1.00 97.00 113 HIS A C 1
ATOM 912 O O . HIS A 1 113 ? -7.420 -6.336 -3.577 1.00 97.00 113 HIS A O 1
ATOM 918 N N . GLY A 1 114 ? -8.052 -4.374 -2.685 1.00 96.25 114 GLY A N 1
ATOM 919 C CA . GLY A 1 114 ? -9.483 -4.535 -2.963 1.00 96.25 114 GLY A CA 1
ATOM 920 C C . GLY A 1 114 ? -9.825 -4.586 -4.459 1.00 96.25 114 GLY A C 1
ATOM 921 O O . GLY A 1 114 ? -10.624 -5.425 -4.897 1.00 96.25 114 GLY A O 1
ATOM 922 N N . VAL A 1 115 ? -9.198 -3.727 -5.270 1.00 94.44 115 VAL A N 1
ATOM 923 C CA . VAL A 1 115 ? -9.364 -3.711 -6.735 1.00 94.44 115 VAL A CA 1
ATOM 924 C C . VAL A 1 115 ? -8.846 -5.010 -7.347 1.00 94.44 115 VAL A C 1
ATOM 926 O O . VAL A 1 115 ? -9.542 -5.651 -8.138 1.00 94.44 115 VAL A O 1
ATOM 929 N N . MET A 1 116 ? -7.649 -5.430 -6.943 1.00 95.19 116 MET A N 1
ATOM 930 C CA . MET A 1 116 ? -6.978 -6.611 -7.481 1.00 95.19 116 MET A CA 1
ATOM 931 C C . MET A 1 116 ? -7.538 -7.928 -6.916 1.00 95.19 116 MET A C 1
ATOM 933 O O . MET A 1 116 ? -7.324 -8.983 -7.519 1.00 95.19 116 MET A O 1
ATOM 937 N N . ARG A 1 117 ? -8.318 -7.874 -5.826 1.00 94.88 117 ARG A N 1
ATOM 938 C CA . ARG A 1 117 ? -8.786 -9.023 -5.028 1.00 94.88 117 ARG A CA 1
ATOM 939 C C . ARG A 1 117 ? -7.636 -9.824 -4.408 1.00 94.88 117 ARG A C 1
ATOM 941 O O . ARG A 1 117 ? -7.644 -11.053 -4.420 1.00 94.88 117 ARG A O 1
ATOM 948 N N . LEU A 1 118 ? -6.635 -9.119 -3.891 1.00 94.81 118 LEU A N 1
ATOM 949 C CA . LEU A 1 118 ? -5.467 -9.719 -3.255 1.00 94.81 118 LEU A CA 1
ATOM 950 C C . LEU A 1 118 ? -5.766 -9.991 -1.790 1.00 94.81 118 LEU A C 1
ATOM 952 O O . LEU A 1 118 ? -5.839 -9.068 -0.982 1.00 94.81 118 LEU A O 1
ATOM 956 N N . LYS A 1 119 ? -5.920 -11.270 -1.452 1.00 95.62 119 LYS A N 1
ATOM 957 C CA . LYS A 1 119 ? -5.986 -11.684 -0.055 1.00 95.62 119 LYS A CA 1
ATOM 958 C C . LYS A 1 119 ? -4.580 -11.752 0.528 1.00 95.62 119 LYS A C 1
ATOM 960 O O . LYS A 1 119 ? -3.677 -12.309 -0.102 1.00 95.62 119 LYS A O 1
ATOM 965 N N . SER A 1 120 ? -4.408 -11.147 1.697 1.00 95.88 120 SER A N 1
ATOM 966 C CA . SER A 1 120 ? -3.127 -11.087 2.396 1.00 95.88 120 SER A CA 1
ATOM 967 C C . SER A 1 120 ? -3.354 -11.017 3.908 1.00 95.88 120 SER A C 1
ATOM 969 O O . SER A 1 120 ? -3.762 -9.966 4.407 1.00 95.88 120 SER A O 1
ATOM 971 N N . PRO A 1 121 ? -3.116 -12.119 4.645 1.00 96.38 121 PRO A N 1
ATOM 972 C CA . PRO A 1 121 ? -3.194 -12.119 6.103 1.00 96.38 121 PRO A CA 1
ATOM 973 C C . PRO A 1 121 ? -2.278 -11.072 6.747 1.00 96.38 121 PRO A C 1
ATOM 975 O O . PRO A 1 121 ? -2.723 -10.382 7.655 1.00 96.38 121 PRO A O 1
ATOM 978 N N . ALA A 1 122 ? -1.057 -10.894 6.229 1.00 97.88 122 ALA A N 1
ATOM 979 C CA . ALA A 1 122 ? -0.110 -9.887 6.711 1.00 97.88 122 ALA A CA 1
ATOM 980 C C . ALA A 1 122 ? -0.701 -8.469 6.657 1.00 97.88 122 ALA A C 1
ATOM 982 O O . ALA A 1 122 ? -0.643 -7.729 7.636 1.00 97.88 122 ALA A O 1
ATOM 983 N N . VAL A 1 123 ? -1.351 -8.111 5.543 1.00 97.56 123 VAL A N 1
ATOM 984 C CA . VAL A 1 123 ? -2.008 -6.802 5.392 1.00 97.56 123 VAL A CA 1
ATOM 985 C C . VAL A 1 123 ? -3.173 -6.638 6.365 1.00 97.56 123 VAL A C 1
ATOM 987 O O . VAL A 1 123 ? -3.318 -5.566 6.944 1.00 97.56 123 VAL A O 1
ATOM 990 N N . TYR A 1 124 ? -4.000 -7.668 6.567 1.00 96.94 124 TYR A N 1
ATOM 991 C CA . TYR A 1 124 ? -5.141 -7.582 7.488 1.00 96.94 124 TYR A CA 1
ATOM 992 C C . TYR A 1 124 ? -4.696 -7.452 8.941 1.00 96.94 124 TYR A C 1
ATOM 994 O O . TYR A 1 124 ? -5.186 -6.582 9.652 1.00 96.94 124 TYR A O 1
ATOM 1002 N N . LEU A 1 125 ? -3.732 -8.273 9.361 1.00 97.38 125 LEU A N 1
ATOM 1003 C CA . LEU A 1 125 ? -3.198 -8.240 10.719 1.00 97.38 125 LEU A CA 1
ATOM 1004 C C . LEU A 1 125 ? -2.519 -6.904 11.018 1.00 97.38 125 LEU A C 1
ATOM 1006 O O . LEU A 1 125 ? -2.728 -6.334 12.089 1.00 97.38 125 LEU A O 1
ATOM 1010 N N . ALA A 1 126 ? -1.748 -6.375 10.066 1.00 98.12 126 ALA A N 1
ATOM 1011 C CA . ALA A 1 126 ? -1.089 -5.089 10.238 1.00 98.12 126 ALA A CA 1
ATOM 1012 C C . ALA A 1 126 ? -2.092 -3.916 10.213 1.00 98.12 126 ALA A C 1
ATOM 1014 O O . ALA A 1 126 ? -1.934 -2.983 10.997 1.00 98.12 126 ALA A O 1
ATOM 1015 N N . LEU A 1 127 ? -3.160 -3.988 9.402 1.00 98.06 127 LEU A N 1
ATOM 1016 C CA . LEU A 1 127 ? -4.261 -3.014 9.417 1.00 98.06 127 LEU A CA 1
ATOM 1017 C C . LEU A 1 127 ? -4.996 -3.011 10.764 1.00 98.06 127 LEU A C 1
ATOM 1019 O O . LEU A 1 127 ? -5.238 -1.947 11.326 1.00 98.06 127 LEU A O 1
ATOM 1023 N N . ASP A 1 128 ? -5.344 -4.188 11.280 1.00 97.81 128 ASP A N 1
ATOM 1024 C CA . ASP A 1 128 ? -6.070 -4.320 12.544 1.00 97.81 128 ASP A CA 1
ATOM 1025 C C . ASP A 1 128 ? -5.224 -3.872 13.738 1.00 97.81 128 ASP A C 1
ATOM 1027 O O . ASP A 1 128 ? -5.728 -3.189 14.628 1.00 97.81 128 ASP A O 1
ATOM 1031 N N . SER A 1 129 ? -3.928 -4.193 13.732 1.00 97.69 129 SER A N 1
ATOM 1032 C CA . SER A 1 129 ? -2.997 -3.770 14.787 1.00 97.69 129 SER A CA 1
ATOM 1033 C C . SER A 1 129 ? -2.824 -2.250 14.835 1.00 97.69 129 SER A C 1
ATOM 1035 O O . SER A 1 129 ? -2.632 -1.677 15.904 1.00 97.69 129 SER A O 1
ATOM 1037 N N . ASP A 1 130 ? -2.909 -1.590 13.681 1.00 97.31 130 ASP A N 1
ATOM 1038 C CA . ASP A 1 130 ? -2.718 -0.146 13.538 1.00 97.31 130 ASP A CA 1
ATOM 1039 C C . ASP A 1 130 ? -4.049 0.629 13.472 1.00 97.31 130 ASP A C 1
ATOM 1041 O O . ASP A 1 130 ? -4.083 1.846 13.263 1.00 97.31 130 ASP A O 1
ATOM 1045 N N . ALA A 1 131 ? -5.170 -0.069 13.686 1.00 97.50 131 ALA A N 1
ATOM 1046 C CA . ALA A 1 131 ? -6.510 0.488 13.585 1.00 97.50 131 ALA A CA 1
ATOM 1047 C C . ALA A 1 131 ? -6.713 1.771 14.408 1.00 97.50 131 ALA A C 1
ATOM 1049 O O . ALA A 1 131 ? -7.230 2.734 13.832 1.00 97.50 131 ALA A O 1
ATOM 1050 N N . PRO A 1 132 ? -6.277 1.862 15.688 1.00 96.69 132 PRO A N 1
ATOM 1051 C CA . PRO A 1 132 ? -6.456 3.078 16.482 1.00 96.69 132 PRO A CA 1
ATOM 1052 C C . PRO A 1 132 ? -5.806 4.308 15.843 1.00 96.69 132 PRO A C 1
ATOM 1054 O O . PRO A 1 132 ? -6.393 5.388 15.826 1.00 96.69 132 PRO A O 1
ATOM 1057 N N . ARG A 1 133 ? -4.608 4.144 15.269 1.00 96.88 133 ARG A N 1
ATOM 1058 C CA . ARG A 1 133 ? -3.888 5.229 14.596 1.00 96.88 133 ARG A CA 1
ATOM 1059 C C . ARG A 1 133 ? -4.615 5.653 13.325 1.00 96.88 133 ARG A C 1
ATOM 1061 O O . ARG A 1 133 ? -4.757 6.846 13.064 1.00 96.88 133 ARG A O 1
ATOM 1068 N N . ILE A 1 134 ? -5.085 4.683 12.543 1.00 97.25 134 ILE A N 1
ATOM 1069 C CA . ILE A 1 134 ? -5.715 4.939 11.245 1.00 97.25 134 ILE A CA 1
ATOM 1070 C C . ILE A 1 134 ? -7.056 5.654 11.409 1.00 97.25 134 ILE A C 1
ATOM 1072 O O . ILE A 1 134 ? -7.311 6.606 10.677 1.00 97.25 134 ILE A O 1
ATOM 1076 N N . VAL A 1 135 ? -7.896 5.255 12.369 1.00 96.62 135 VAL A N 1
ATOM 1077 C CA . VAL A 1 135 ? -9.188 5.932 12.587 1.00 96.62 135 VAL A CA 1
ATOM 1078 C C . VAL A 1 135 ? -9.036 7.323 13.206 1.00 96.62 135 VAL A C 1
ATOM 1080 O O . VAL A 1 135 ? -9.885 8.177 12.975 1.00 96.62 135 VAL A O 1
ATOM 1083 N N . LEU A 1 136 ? -7.951 7.570 13.953 1.00 94.81 136 LEU A N 1
ATOM 1084 C CA . LEU A 1 136 ? -7.697 8.861 14.597 1.00 94.81 136 LEU A CA 1
ATOM 1085 C C . LEU A 1 136 ? -7.042 9.885 13.660 1.00 94.81 136 LEU A C 1
ATOM 1087 O O . LEU A 1 136 ? -7.392 11.060 13.693 1.00 94.81 136 LEU A O 1
ATOM 1091 N N . SER A 1 137 ? -6.059 9.472 12.856 1.00 94.50 137 SER A N 1
ATOM 1092 C CA . SER A 1 137 ? -5.293 10.390 11.993 1.00 94.50 137 SER A CA 1
ATOM 1093 C C . SER A 1 137 ? -5.654 10.297 10.510 1.00 94.50 137 SER A C 1
ATOM 1095 O O . SER A 1 137 ? -5.155 11.078 9.696 1.00 94.50 137 SER A O 1
ATOM 1097 N N . GLY A 1 138 ? -6.468 9.318 10.122 1.00 93.69 138 GLY A N 1
ATOM 1098 C CA . GLY A 1 138 ? -6.877 9.113 8.742 1.00 93.69 138 GLY A CA 1
ATOM 1099 C C . GLY A 1 138 ? -7.909 10.139 8.290 1.00 93.69 138 GLY A C 1
ATOM 1100 O O . GLY A 1 138 ? -8.893 10.401 8.969 1.00 93.69 138 GLY A O 1
ATOM 1101 N N . LEU A 1 139 ? -7.725 10.678 7.084 1.00 95.69 139 LEU A N 1
ATOM 1102 C CA . LEU A 1 139 ? -8.802 11.395 6.403 1.00 95.69 139 LEU A CA 1
ATOM 1103 C C . LEU A 1 139 ? -9.920 10.410 6.019 1.00 95.69 139 LEU A C 1
ATOM 1105 O O . LEU A 1 139 ? -9.606 9.252 5.715 1.00 95.69 139 LEU A O 1
ATOM 1109 N N . PRO A 1 140 ? -11.186 10.861 5.904 1.00 95.88 140 PRO A N 1
ATOM 1110 C CA . PRO A 1 140 ? -12.317 9.997 5.560 1.00 95.88 140 PRO A CA 1
ATOM 1111 C C . PRO A 1 140 ? -12.057 9.121 4.335 1.00 95.88 140 PRO A C 1
ATOM 1113 O O . PRO A 1 140 ? -12.292 7.920 4.358 1.00 95.88 140 PRO A O 1
ATOM 1116 N N . ARG A 1 141 ? -11.452 9.687 3.284 1.00 94.69 141 ARG A N 1
ATOM 1117 C CA . ARG A 1 141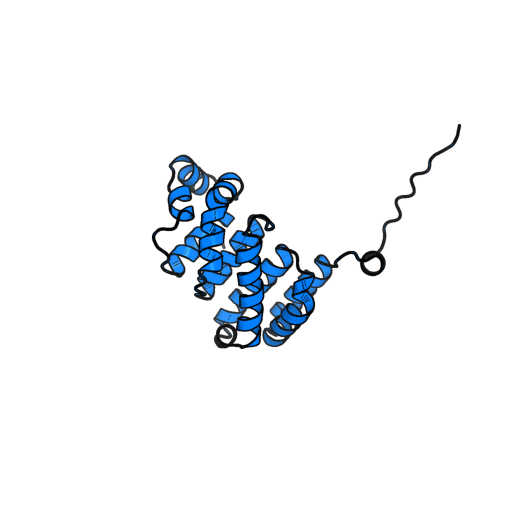 ? -11.066 8.951 2.071 1.00 94.69 141 ARG A CA 1
ATOM 1118 C C . ARG A 1 141 ? -10.127 7.770 2.343 1.00 94.69 141 ARG A C 1
ATOM 1120 O O . ARG A 1 141 ? -10.277 6.725 1.718 1.00 94.69 141 ARG A O 1
ATOM 1127 N N . HIS A 1 142 ? -9.158 7.922 3.243 1.00 95.19 142 HIS A N 1
ATOM 1128 C CA . HIS A 1 142 ? -8.216 6.848 3.569 1.00 95.19 142 HIS A CA 1
ATOM 1129 C C . HIS A 1 142 ? -8.926 5.727 4.338 1.00 95.19 142 HIS A C 1
ATOM 1131 O O . HIS A 1 142 ? -8.767 4.559 3.992 1.00 95.19 142 HIS A O 1
A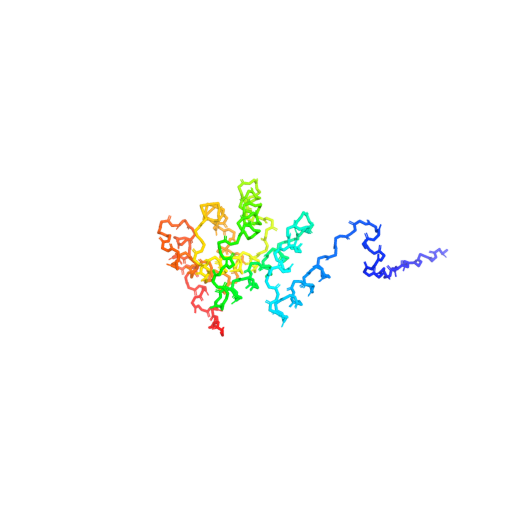TOM 1137 N N . ILE A 1 143 ? -9.773 6.095 5.305 1.00 96.94 143 ILE A N 1
ATOM 1138 C CA . ILE A 1 143 ? -10.590 5.156 6.085 1.00 96.94 143 ILE A CA 1
ATOM 1139 C C . ILE A 1 143 ? -11.543 4.384 5.160 1.00 96.94 143 ILE A C 1
ATOM 1141 O O . ILE A 1 143 ? -11.576 3.152 5.185 1.00 96.94 143 ILE A O 1
ATOM 1145 N N . SER A 1 144 ? -12.247 5.092 4.273 1.00 95.62 144 SER A N 1
ATOM 1146 C CA . SER A 1 144 ? -13.157 4.498 3.290 1.00 95.62 144 SER A CA 1
ATOM 1147 C C . SER A 1 144 ? -12.447 3.535 2.342 1.00 95.62 144 SER A C 1
ATOM 1149 O O . SER A 1 144 ? -12.998 2.485 2.027 1.00 95.62 144 SER A O 1
ATOM 1151 N N . ASN A 1 145 ? -11.214 3.833 1.921 1.00 96.88 145 ASN A N 1
ATOM 1152 C CA . ASN A 1 145 ? -10.432 2.920 1.085 1.00 96.88 145 ASN A CA 1
ATOM 1153 C C . ASN A 1 145 ? -10.091 1.612 1.806 1.00 96.88 145 ASN A C 1
ATOM 1155 O O . ASN A 1 145 ? -10.167 0.542 1.196 1.00 96.88 145 ASN A O 1
ATOM 1159 N N . CYS A 1 146 ? -9.755 1.683 3.094 1.00 97.50 146 CYS A N 1
ATOM 1160 C CA . CYS A 1 146 ? -9.516 0.499 3.913 1.00 97.50 146 CYS A CA 1
ATOM 1161 C C . CYS A 1 146 ? -10.797 -0.337 4.068 1.00 97.50 146 CYS A C 1
ATOM 1163 O O . CYS A 1 146 ? -10.778 -1.530 3.767 1.00 97.50 146 CYS A O 1
ATOM 1165 N N . ILE A 1 147 ? -11.931 0.279 4.430 1.00 96.69 147 ILE A N 1
ATOM 1166 C CA . ILE A 1 147 ? -13.225 -0.422 4.546 1.00 96.69 147 ILE A CA 1
ATOM 1167 C C . ILE A 1 147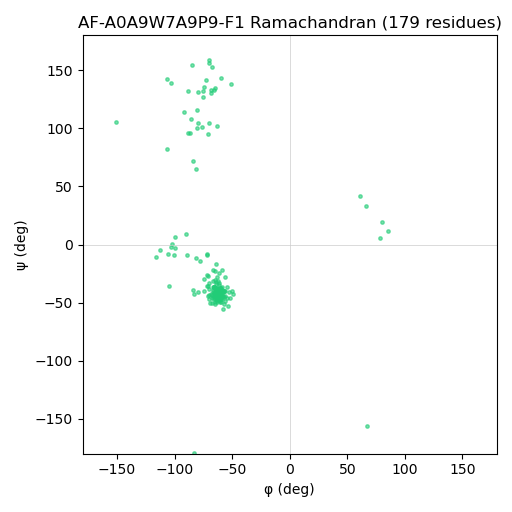 ? -13.660 -1.034 3.212 1.00 96.69 147 ILE A C 1
ATOM 1169 O O . ILE A 1 147 ? -14.040 -2.206 3.161 1.00 96.69 147 ILE A O 1
ATOM 1173 N N . TYR A 1 148 ? -13.551 -0.281 2.115 1.00 96.06 148 TYR A N 1
ATOM 1174 C CA . TYR A 1 148 ? -13.839 -0.774 0.769 1.00 96.06 148 TYR A CA 1
ATOM 1175 C C . TYR A 1 148 ? -13.024 -2.031 0.453 1.00 96.06 148 TYR A C 1
ATOM 1177 O O . TYR A 1 148 ? -13.566 -3.018 -0.050 1.00 96.06 148 TYR A O 1
ATOM 1185 N N . ALA A 1 149 ? -11.725 -2.017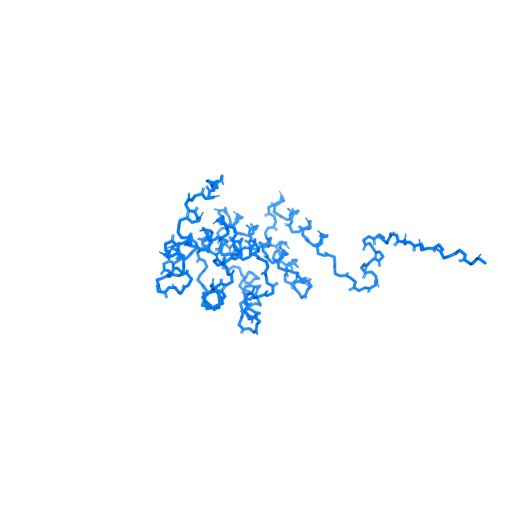 0.763 1.00 97.06 149 ALA A N 1
ATOM 1186 C CA . ALA A 1 149 ? -10.849 -3.153 0.531 1.00 97.06 149 ALA A CA 1
ATOM 1187 C C . ALA A 1 149 ? -11.281 -4.384 1.334 1.00 97.06 149 ALA A C 1
ATOM 1189 O O . ALA A 1 149 ? -11.405 -5.467 0.758 1.00 97.06 149 ALA A O 1
ATOM 1190 N N . LEU A 1 150 ? -11.567 -4.221 2.629 1.00 97.38 150 LEU A N 1
ATOM 1191 C CA . LEU A 1 150 ? -12.035 -5.310 3.490 1.00 97.38 150 LEU A CA 1
ATOM 1192 C C . LEU A 1 150 ? -13.336 -5.928 2.966 1.00 97.38 150 LEU A C 1
ATOM 1194 O O . LEU A 1 150 ? -13.416 -7.149 2.799 1.00 97.38 150 LEU A O 1
ATOM 1198 N N . ALA A 1 151 ? -14.310 -5.088 2.607 1.00 96.12 151 ALA A N 1
ATOM 1199 C CA . ALA A 1 151 ? -15.581 -5.525 2.037 1.00 96.12 151 ALA A CA 1
ATOM 1200 C C . ALA A 1 151 ? -15.380 -6.288 0.716 1.00 96.12 151 ALA A C 1
ATOM 1202 O O . ALA A 1 151 ? -15.917 -7.379 0.524 1.00 96.12 151 ALA A O 1
ATOM 1203 N N . ARG A 1 152 ? -14.540 -5.764 -0.186 1.00 95.88 152 ARG A N 1
ATOM 1204 C CA . ARG A 1 152 ? -14.211 -6.402 -1.474 1.00 95.88 152 ARG A CA 1
ATOM 1205 C C . ARG A 1 152 ? -13.518 -7.749 -1.332 1.00 95.88 152 ARG A C 1
ATOM 1207 O O . ARG A 1 152 ? -13.662 -8.603 -2.209 1.00 95.88 152 ARG A O 1
ATOM 1214 N N . LEU A 1 153 ? -12.740 -7.918 -0.271 1.00 95.94 153 LEU A N 1
ATOM 1215 C CA . LEU A 1 153 ? -11.991 -9.138 0.008 1.00 95.94 153 LEU A CA 1
ATOM 1216 C C . LEU A 1 153 ? -12.803 -10.142 0.840 1.00 95.94 153 LEU A C 1
ATOM 1218 O O . LEU A 1 153 ? -12.390 -11.300 0.958 1.00 95.94 153 LEU A O 1
ATOM 1222 N N . GLY A 1 154 ? -13.969 -9.730 1.350 1.00 94.56 154 GLY A N 1
ATOM 1223 C CA . GLY A 1 154 ? -14.824 -10.539 2.215 1.00 94.56 154 GLY A CA 1
ATOM 1224 C C . GLY A 1 154 ? -14.171 -10.829 3.565 1.00 94.56 154 GLY A C 1
ATOM 1225 O O . GLY A 1 154 ? -14.333 -11.927 4.090 1.00 94.56 154 GLY A O 1
ATOM 1226 N N . HIS A 1 155 ? -13.370 -9.895 4.084 1.00 93.25 155 HIS A N 1
ATOM 1227 C CA . HIS A 1 155 ? -12.716 -10.045 5.379 1.00 93.25 155 HIS A CA 1
ATOM 1228 C C . HIS A 1 155 ? -13.635 -9.522 6.489 1.00 93.25 155 HIS A C 1
ATOM 1230 O O . HIS A 1 155 ? -13.711 -8.321 6.742 1.00 93.25 155 HIS A O 1
ATOM 1236 N N . SER A 1 156 ? -14.371 -10.441 7.110 1.00 87.25 156 SER A N 1
ATOM 1237 C CA . SER A 1 156 ? -15.218 -10.186 8.278 1.00 87.25 156 SER A CA 1
ATOM 1238 C C . SER A 1 156 ? -14.417 -10.252 9.579 1.00 87.25 156 SER A C 1
ATOM 1240 O O . SER A 1 156 ? -13.448 -11.004 9.658 1.00 87.25 156 SER A O 1
ATOM 1242 N N . GLY A 1 157 ? -14.878 -9.556 10.622 1.00 86.00 157 GLY A N 1
ATOM 1243 C CA . GLY A 1 157 ? -14.271 -9.627 11.958 1.00 86.00 157 GLY A CA 1
ATOM 1244 C C . GLY A 1 157 ? -13.011 -8.775 12.129 1.00 86.00 157 GLY A C 1
ATOM 1245 O O . GLY A 1 157 ? -12.239 -9.019 13.047 1.00 86.00 157 GLY A O 1
ATOM 1246 N N . SER A 1 158 ? -12.810 -7.792 11.250 1.00 95.19 158 SER A N 1
ATOM 1247 C CA . SER A 1 158 ? -11.706 -6.840 11.356 1.00 95.19 158 SER A CA 1
ATOM 1248 C C . SER A 1 158 ? -11.891 -5.913 12.554 1.00 95.19 158 SER A C 1
ATOM 1250 O O . SER A 1 158 ? -12.938 -5.275 12.711 1.00 95.19 158 SER A O 1
ATOM 1252 N N . THR A 1 159 ? -10.835 -5.786 13.354 1.00 97.19 159 THR A N 1
ATOM 1253 C CA . THR A 1 159 ? -10.766 -4.799 14.442 1.00 97.19 159 THR A CA 1
ATOM 1254 C C . THR A 1 159 ? -10.833 -3.378 13.889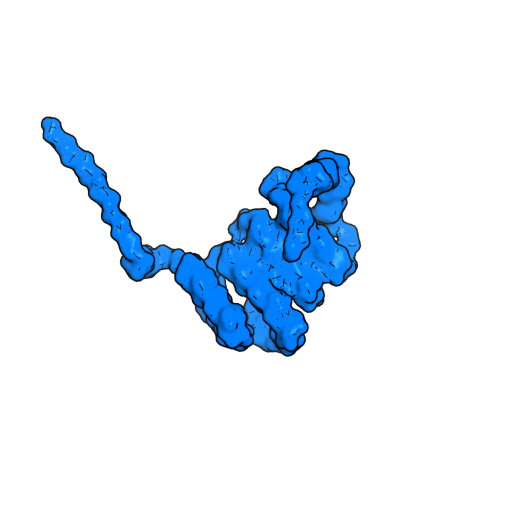 1.00 97.19 159 THR A C 1
ATOM 1256 O O . THR A 1 159 ? -11.503 -2.521 14.464 1.00 97.19 159 THR A O 1
ATOM 1259 N N . PHE A 1 160 ? -10.207 -3.127 12.735 1.00 97.62 160 PHE A N 1
ATOM 1260 C CA . PHE A 1 160 ? -10.325 -1.849 12.040 1.00 97.62 160 PHE A CA 1
ATOM 1261 C C . PHE A 1 160 ? -11.771 -1.529 11.645 1.00 97.62 160 PHE A C 1
ATOM 1263 O O . PHE A 1 160 ? -12.231 -0.416 11.891 1.00 97.62 160 PHE A O 1
ATOM 1270 N N . ALA A 1 161 ? -12.512 -2.493 11.090 1.00 96.88 161 ALA A N 1
ATOM 1271 C CA . ALA A 1 161 ? -13.920 -2.281 10.753 1.00 96.88 161 ALA A CA 1
ATOM 1272 C C . ALA A 1 161 ? -14.755 -1.919 11.993 1.00 96.88 161 ALA A C 1
ATOM 1274 O O . ALA A 1 161 ? -15.481 -0.928 11.967 1.00 96.88 161 ALA A O 1
ATOM 1275 N N . ALA A 1 162 ? -14.568 -2.641 13.102 1.00 97.12 162 ALA A N 1
ATOM 1276 C CA . ALA A 1 162 ? -15.232 -2.327 14.366 1.00 97.12 162 ALA A CA 1
ATOM 1277 C C . ALA A 1 162 ? -14.869 -0.924 14.896 1.00 97.12 162 ALA A C 1
ATOM 1279 O O . ALA A 1 162 ? -15.728 -0.214 15.418 1.00 97.12 162 ALA A O 1
ATOM 1280 N N . ALA A 1 163 ? -13.616 -0.487 14.730 1.00 97.06 163 ALA A N 1
ATOM 1281 C CA . ALA A 1 163 ? -13.185 0.856 15.121 1.00 97.06 163 ALA A CA 1
ATOM 1282 C C . ALA A 1 163 ? -13.867 1.959 14.286 1.00 97.06 163 ALA A C 1
ATOM 1284 O O . ALA A 1 163 ? -14.217 3.014 14.822 1.00 97.06 163 ALA A O 1
ATOM 1285 N N . VAL A 1 164 ? -14.103 1.711 12.993 1.00 96.25 164 VAL A N 1
ATOM 1286 C CA . VAL A 1 164 ? -14.817 2.646 12.106 1.00 96.25 164 VAL A CA 1
ATOM 1287 C C . VAL A 1 164 ? -16.305 2.750 12.443 1.00 96.25 164 VAL A C 1
ATOM 1289 O O . VAL A 1 164 ? -16.879 3.826 12.309 1.00 96.25 164 VAL A O 1
ATOM 1292 N N . GLU A 1 165 ? -16.925 1.669 12.914 1.00 95.00 165 GLU A N 1
ATOM 1293 C CA . GLU A 1 165 ? -18.352 1.628 13.274 1.00 95.00 165 GLU A CA 1
ATOM 1294 C C . GLU A 1 165 ? -18.696 2.403 14.556 1.00 95.00 165 GLU A C 1
ATOM 1296 O O . GLU A 1 165 ? -19.873 2.613 14.863 1.00 95.00 165 GLU A O 1
ATOM 1301 N N . THR A 1 166 ? -17.694 2.868 15.308 1.00 96.38 166 THR A N 1
ATOM 1302 C CA . THR A 1 166 ? -17.935 3.743 16.459 1.00 96.38 166 THR A CA 1
ATOM 1303 C C . THR A 1 166 ? -18.644 5.025 16.022 1.00 96.38 166 THR A C 1
ATOM 1305 O O . THR A 1 166 ? -18.374 5.574 14.953 1.00 96.38 166 THR A O 1
ATOM 1308 N N . LYS A 1 167 ? -19.558 5.530 16.861 1.00 94.75 167 LYS A N 1
ATOM 1309 C CA . LYS A 1 167 ? -20.387 6.703 16.533 1.00 94.75 167 LYS A CA 1
ATOM 1310 C C . LYS A 1 167 ? -19.551 7.904 16.082 1.00 94.75 167 LYS A C 1
ATOM 1312 O O . LYS A 1 167 ? -19.937 8.588 15.137 1.00 94.75 167 LYS A O 1
ATOM 1317 N N . ASP A 1 168 ? -18.424 8.138 16.746 1.00 95.62 168 ASP A N 1
ATOM 1318 C CA . ASP A 1 168 ? -17.569 9.291 16.481 1.00 95.62 168 ASP A CA 1
ATOM 1319 C C . ASP A 1 168 ? -16.858 9.157 15.130 1.00 95.62 168 ASP A C 1
ATOM 1321 O O . ASP A 1 168 ? -16.901 10.082 14.320 1.00 95.62 168 ASP A O 1
ATOM 1325 N N . VAL A 1 169 ? -16.276 7.988 14.838 1.00 95.19 169 VAL A N 1
ATOM 1326 C CA . VAL A 1 169 ? -15.567 7.756 13.570 1.00 95.19 169 VAL A CA 1
ATOM 1327 C C . VAL A 1 169 ? -16.549 7.681 12.403 1.00 95.19 169 VAL A C 1
ATOM 1329 O O . VAL A 1 169 ? -16.328 8.327 11.381 1.00 95.19 169 VAL A O 1
ATOM 1332 N N . ALA A 1 170 ? -17.663 6.963 12.551 1.00 94.25 170 ALA A N 1
ATOM 1333 C CA . ALA A 1 170 ? -18.696 6.886 11.523 1.00 94.25 170 ALA A CA 1
ATOM 1334 C C . ALA A 1 170 ? -19.301 8.269 11.228 1.00 94.25 170 ALA A C 1
ATOM 1336 O O . ALA A 1 170 ? -19.475 8.632 10.064 1.00 94.25 170 ALA A O 1
ATOM 1337 N N . GLY A 1 171 ? -19.571 9.062 12.272 1.00 94.44 171 GLY A N 1
ATOM 1338 C CA . GLY A 1 171 ? -20.046 10.438 12.142 1.00 94.44 171 GLY A CA 1
ATOM 1339 C C . GLY A 1 171 ? -19.038 11.338 11.427 1.00 94.44 171 GLY A C 1
ATOM 1340 O O . GLY A 1 171 ? -19.417 12.064 10.510 1.00 94.44 171 GLY A O 1
ATOM 1341 N N . PHE A 1 172 ? -17.754 11.241 11.783 1.00 94.94 172 PHE A N 1
ATOM 1342 C CA . PHE A 1 172 ? -16.668 11.960 11.113 1.00 94.94 172 PHE A CA 1
ATOM 1343 C C . PHE A 1 172 ? -16.556 11.588 9.629 1.00 94.94 172 PHE A C 1
ATOM 1345 O O . PHE A 1 172 ? -16.537 12.467 8.770 1.00 94.94 172 PHE A O 1
ATOM 1352 N N . VAL A 1 173 ? -16.536 10.292 9.304 1.00 92.56 173 VAL A N 1
ATOM 1353 C CA . VAL A 1 173 ? -16.431 9.821 7.915 1.00 92.56 173 VAL A CA 1
ATOM 1354 C C . VAL A 1 173 ? -17.639 10.258 7.087 1.00 92.56 173 VAL A C 1
ATOM 1356 O O . VAL A 1 173 ? -17.466 10.658 5.938 1.00 92.56 173 VAL A O 1
ATOM 1359 N N . ALA A 1 174 ? -18.848 10.207 7.653 1.00 91.62 174 ALA A N 1
ATOM 1360 C CA . ALA A 1 174 ? -20.067 10.619 6.962 1.00 91.62 174 ALA A CA 1
ATOM 1361 C C . ALA A 1 174 ? -20.175 12.143 6.783 1.00 91.62 174 ALA A C 1
ATOM 1363 O O . ALA A 1 174 ? -20.694 12.591 5.764 1.00 91.62 174 ALA A O 1
ATOM 1364 N N . GLY A 1 175 ? -19.704 12.928 7.757 1.00 92.81 175 GLY A N 1
ATOM 1365 C CA . GLY A 1 175 ? -19.780 14.391 7.733 1.00 92.81 175 GLY A CA 1
ATOM 1366 C C . GLY A 1 175 ? -18.701 15.054 6.877 1.00 92.81 175 GLY A C 1
ATOM 1367 O O . GLY A 1 175 ? -18.993 15.987 6.137 1.00 92.81 175 GLY A O 1
ATOM 1368 N N . GLU A 1 176 ? -17.468 14.550 6.945 1.00 92.50 176 GLU A N 1
ATOM 1369 C CA . GLU A 1 176 ? -16.301 15.139 6.266 1.00 92.50 176 GLU A CA 1
ATOM 1370 C C . GLU A 1 176 ? -15.935 14.400 4.967 1.00 92.50 176 GLU A C 1
ATOM 1372 O O . GLU A 1 176 ? -15.061 14.820 4.200 1.00 92.50 176 GLU A O 1
ATOM 1377 N N . GLY A 1 177 ? -16.572 13.255 4.715 1.00 84.69 177 GLY A N 1
ATOM 1378 C CA . GLY A 1 177 ? -16.350 12.447 3.527 1.00 84.69 177 GLY A CA 1
ATOM 1379 C C . GLY A 1 177 ? -16.765 13.168 2.251 1.00 84.69 177 GLY A C 1
ATOM 1380 O O . GLY A 1 177 ? -17.855 13.720 2.149 1.00 84.69 177 GLY A O 1
ATOM 1381 N N . GLN A 1 178 ? -15.902 13.097 1.240 1.00 86.19 178 GLN A N 1
ATOM 1382 C CA . GLN A 1 178 ? -16.242 13.483 -0.126 1.00 86.19 178 GLN A CA 1
ATOM 1383 C C . GLN A 1 178 ? -16.381 12.221 -0.985 1.00 86.19 178 GLN A C 1
ATOM 1385 O O . GLN A 1 178 ? -15.593 11.280 -0.793 1.00 86.19 178 GLN A O 1
ATOM 1390 N N . PRO A 1 179 ? -17.342 12.175 -1.929 1.00 76.25 179 PRO A N 1
ATOM 1391 C CA . PRO A 1 179 ? -17.371 11.143 -2.955 1.00 76.25 179 PRO A CA 1
ATOM 1392 C C . PRO A 1 179 ? -16.010 11.049 -3.644 1.00 76.25 179 PRO A C 1
ATOM 1394 O O . PRO A 1 179 ? -15.360 12.060 -3.905 1.00 76.25 179 PRO A O 1
ATOM 1397 N N . GLN A 1 180 ? -15.556 9.824 -3.888 1.00 66.81 180 GLN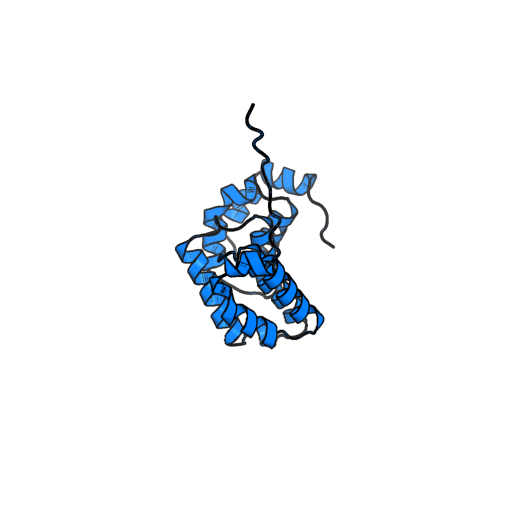 A N 1
ATOM 1398 C CA . GLN A 1 180 ? -14.368 9.604 -4.702 1.00 66.81 180 GLN A CA 1
ATOM 1399 C C . GLN A 1 180 ? -14.803 9.505 -6.164 1.00 66.81 180 GLN A C 1
ATOM 1401 O O . GLN A 1 180 ? -15.758 8.780 -6.451 1.00 66.81 180 GLN A O 1
ATOM 1406 N N . ASP A 1 181 ? -14.110 10.235 -7.038 1.00 52.88 181 ASP A N 1
ATOM 1407 C CA . ASP A 1 181 ? -14.293 10.192 -8.495 1.00 52.88 181 ASP A CA 1
ATOM 1408 C C . ASP A 1 181 ? -13.886 8.839 -9.111 1.00 52.88 181 ASP A C 1
ATOM 1410 O O . ASP A 1 181 ? -12.872 8.243 -8.660 1.00 52.88 181 ASP A O 1
#

pLDDT: mean 90.35, std 14.39, range [37.97, 98.44]

Secondary structure (DSSP, 8-state):
------------HHHHHHTT---HHHHHHHHHHHHHHT-HHHHHHHHHHHGGG--HHHHHHHHHHHHHHTTT-GGGGG-HHHHHHHHHHHHHHHHHTTTTS-HHHHHHHHHHHHHHT---HHHHHHHHHTHHHHHHH--HHHHHHHHHHHHHHT--S-HHHHHHTSHHHHHHHHHH-----

Solvent-accessible surface area (backbone atoms only — not comparable to full-atom values): 10082 Å² total; per-residue (Å²): 138,85,83,81,77,83,76,83,76,85,72,50,74,72,55,42,43,75,73,73,44,76,60,57,67,61,52,42,50,53,54,52,50,26,58,75,71,65,36,58,70,58,40,38,53,50,46,63,76,47,48,94,66,51,51,42,62,41,52,18,47,53,40,37,47,52,29,60,49,37,78,79,42,66,61,53,79,76,32,66,58,45,51,51,48,47,51,55,52,37,50,46,26,68,75,62,41,52,79,85,41,53,55,66,28,49,16,35,37,33,32,18,29,26,72,63,57,59,86,50,69,42,58,52,54,23,47,36,75,42,21,71,58,45,69,72,72,34,53,39,64,28,49,50,23,40,53,50,13,33,63,60,62,67,58,78,88,45,58,34,59,57,57,43,70,36,70,68,44,40,48,48,35,67,72,72,42,69,88,80,132

Mean predicted aligned error: 6.58 Å

Nearest PDB structures (foldseek):
  8fni-assembly1_6  TM=7.026E-01  e=1.037E-01  Trypanosoma brucei
  8bqs-assembly1_A8  TM=6.486E-01  e=2.376E-01  Tetrahymena thermophila SB210
  5diz-assembly2_B  TM=4.602E-01  e=6.853E-01  Arabidopsis thaliana
  5ft9-assembly1_A  TM=3.531E-01  e=1.888E+00  Arabidopsis thaliana
  6w2r-assembly4_D  TM=2.947E-01  e=3.767E+00  synthetic construct